Protein AF-A0AAW5SGD2-F1 (afdb_monomer)

Structure (mmCIF, N/CA/C/O backbone):
data_AF-A0AAW5SGD2-F1
#
_entry.id   AF-A0AAW5SGD2-F1
#
loop_
_atom_site.group_PDB
_atom_site.id
_atom_site.type_symbol
_atom_site.label_atom_id
_atom_site.label_alt_id
_atom_site.label_comp_id
_atom_site.label_asym_id
_atom_site.label_entity_id
_atom_site.label_seq_id
_atom_site.pdbx_PDB_ins_code
_atom_site.Cartn_x
_atom_site.Cartn_y
_atom_site.Cartn_z
_atom_site.occupancy
_atom_site.B_iso_or_equiv
_atom_site.auth_seq_id
_atom_site.auth_comp_id
_atom_site.auth_asym_id
_atom_site.auth_atom_id
_atom_site.pdbx_PDB_model_num
ATOM 1 N N . MET A 1 1 ? -20.629 23.679 33.597 1.00 45.81 1 MET A N 1
ATOM 2 C CA . MET A 1 1 ? -20.051 22.322 33.528 1.00 45.81 1 MET A CA 1
ATOM 3 C C . MET A 1 1 ? -19.962 21.951 32.061 1.00 45.81 1 MET A C 1
ATOM 5 O O . MET A 1 1 ? -21.004 22.013 31.419 1.00 45.81 1 MET A O 1
ATOM 9 N N . PRO A 1 2 ? -18.776 21.679 31.500 1.00 50.16 2 PRO A N 1
ATOM 10 C CA . PRO A 1 2 ? -18.687 21.200 30.129 1.00 50.16 2 PRO A CA 1
ATOM 11 C C . PRO A 1 2 ? -19.212 19.762 30.099 1.00 50.16 2 PRO A C 1
ATOM 13 O O . PRO A 1 2 ? -18.703 18.891 30.801 1.00 50.16 2 PRO A O 1
ATOM 16 N N . THR A 1 3 ? -20.282 19.533 29.348 1.00 53.62 3 THR A N 1
ATOM 17 C CA . THR A 1 3 ? -20.780 18.195 29.036 1.00 53.62 3 THR A CA 1
ATOM 18 C C . THR A 1 3 ? -19.696 17.508 28.216 1.00 53.62 3 THR A C 1
ATOM 20 O O . THR A 1 3 ? -19.379 17.968 27.121 1.00 53.62 3 THR A O 1
ATOM 23 N N . ALA A 1 4 ? -19.083 16.452 28.749 1.00 60.06 4 ALA A N 1
ATOM 24 C CA . ALA A 1 4 ? -18.225 15.595 27.946 1.00 60.06 4 ALA A CA 1
ATOM 25 C C . ALA A 1 4 ? -19.107 14.971 26.857 1.00 60.06 4 ALA A C 1
ATOM 27 O O . ALA A 1 4 ? -19.962 14.132 27.145 1.00 60.06 4 ALA A O 1
ATOM 28 N N . THR A 1 5 ? -18.980 15.460 25.626 1.00 72.88 5 THR A N 1
ATOM 29 C CA . THR A 1 5 ? -19.727 14.941 24.484 1.00 72.88 5 THR A CA 1
ATOM 30 C C . THR A 1 5 ? -19.234 13.524 24.213 1.00 72.88 5 THR A C 1
ATOM 32 O O . THR A 1 5 ? -18.065 13.333 23.882 1.00 72.88 5 THR A O 1
ATOM 35 N N . ALA A 1 6 ? -20.104 12.528 24.392 1.00 73.62 6 ALA A N 1
ATOM 36 C CA . ALA A 1 6 ? -19.801 11.158 23.993 1.00 73.62 6 ALA A CA 1
ATOM 37 C C . ALA A 1 6 ? -19.502 11.113 22.480 1.00 73.62 6 ALA A C 1
ATOM 39 O O . ALA A 1 6 ? -20.118 11.876 21.725 1.00 73.62 6 ALA A O 1
ATOM 40 N N . PRO A 1 7 ? -18.567 10.261 22.024 1.00 78.81 7 PRO A N 1
ATOM 41 C CA . PRO A 1 7 ? -18.231 10.179 20.609 1.00 78.81 7 PRO A CA 1
ATOM 42 C C . PRO A 1 7 ? -19.451 9.746 19.786 1.00 78.81 7 PRO A C 1
ATOM 44 O O . PRO A 1 7 ? -20.239 8.906 20.218 1.00 78.81 7 PRO A O 1
ATOM 47 N N . ALA A 1 8 ? -19.601 10.319 18.588 1.00 83.62 8 ALA A N 1
ATOM 48 C CA . ALA A 1 8 ? -20.693 9.975 17.674 1.00 83.62 8 ALA A CA 1
ATOM 49 C C . ALA A 1 8 ? -20.559 8.549 17.106 1.00 83.62 8 ALA A C 1
ATOM 51 O O . ALA A 1 8 ? -21.558 7.932 16.745 1.00 83.62 8 ALA A O 1
ATOM 52 N N . PHE A 1 9 ? -19.332 8.028 17.038 1.00 79.75 9 PHE A N 1
ATOM 53 C CA . PHE A 1 9 ? -19.022 6.655 16.655 1.00 79.75 9 PHE A CA 1
ATOM 54 C C . PHE A 1 9 ? -17.725 6.196 17.329 1.00 79.75 9 PHE A C 1
ATOM 56 O O . PHE A 1 9 ? -16.846 7.009 17.618 1.00 79.75 9 PHE A O 1
ATOM 63 N N . THR A 1 10 ? -17.605 4.886 17.539 1.00 79.75 10 THR A N 1
ATOM 64 C CA . THR A 1 10 ? -16.406 4.236 18.079 1.00 79.75 10 THR A CA 1
ATOM 65 C C . THR A 1 10 ? -16.033 3.075 17.172 1.00 79.75 10 THR A C 1
ATOM 67 O O . THR A 1 10 ? -16.900 2.311 16.750 1.00 79.75 10 THR A O 1
ATOM 70 N N . VAL A 1 11 ? -14.740 2.936 16.898 1.00 82.88 11 VAL A N 1
ATOM 71 C CA . VAL A 1 11 ? -14.166 1.774 16.217 1.00 82.88 11 VAL A CA 1
ATOM 72 C C . VAL A 1 11 ? -13.325 1.023 17.237 1.00 82.88 11 VAL A C 1
ATOM 74 O O . VAL A 1 11 ? -12.570 1.637 17.988 1.00 82.88 11 VAL A O 1
ATOM 77 N N . THR A 1 12 ? -13.475 -0.297 17.298 1.00 81.12 12 THR A N 1
ATOM 78 C CA . THR A 1 12 ? -12.749 -1.130 18.258 1.00 81.12 12 THR A CA 1
ATOM 79 C C . THR A 1 12 ? -12.194 -2.349 17.554 1.00 81.12 12 THR A C 1
ATOM 81 O O . THR A 1 12 ? -12.916 -3.059 16.856 1.00 81.12 12 THR A O 1
ATOM 84 N N . LEU A 1 13 ? -10.906 -2.589 17.764 1.00 82.00 13 LEU A N 1
ATOM 85 C CA . LEU A 1 13 ? -10.241 -3.812 17.361 1.00 82.00 13 LEU A CA 1
ATOM 86 C C . LEU A 1 13 ? -10.542 -4.889 18.409 1.00 82.00 13 LEU A C 1
ATOM 88 O O . LEU A 1 13 ? -10.163 -4.750 19.568 1.00 82.00 13 LEU A O 1
ATOM 92 N N . THR A 1 14 ? -11.258 -5.946 18.031 1.00 79.50 14 THR A N 1
ATOM 93 C CA . THR A 1 14 ? -11.611 -7.031 18.967 1.00 79.50 14 THR A CA 1
ATOM 94 C C . THR A 1 14 ? -10.588 -8.164 18.990 1.00 79.50 14 THR A C 1
ATOM 96 O O . THR A 1 14 ? -10.673 -9.044 19.844 1.00 79.50 14 THR A O 1
ATOM 99 N N . ALA A 1 15 ? -9.647 -8.175 18.045 1.00 76.06 15 ALA A N 1
ATOM 100 C CA . ALA A 1 15 ? -8.564 -9.145 18.008 1.00 76.06 15 ALA A CA 1
ATOM 101 C C . ALA A 1 15 ? -7.562 -8.866 19.137 1.00 76.06 15 ALA A C 1
ATOM 103 O O . ALA A 1 15 ? -7.133 -7.731 19.331 1.00 76.06 15 ALA A O 1
ATOM 104 N N . THR A 1 16 ? -7.175 -9.908 19.874 1.00 70.69 16 THR A N 1
ATOM 105 C CA . THR A 1 16 ? -6.184 -9.816 20.961 1.00 70.69 16 THR A CA 1
ATOM 106 C C . THR A 1 16 ? -4.759 -9.618 20.458 1.00 70.69 16 THR A C 1
ATOM 108 O O . THR A 1 16 ? -3.918 -9.107 21.188 1.00 70.69 16 THR A O 1
ATOM 111 N N . GLN A 1 17 ? -4.480 -10.038 19.227 1.00 75.88 17 GLN A N 1
ATOM 112 C CA . GLN A 1 17 ? -3.220 -9.814 18.538 1.00 75.88 17 GLN A CA 1
ATOM 113 C C . GLN A 1 17 ? -3.522 -9.721 17.046 1.00 75.88 17 GLN A C 1
ATOM 115 O O . GLN A 1 17 ? -4.314 -10.514 16.541 1.00 75.88 17 GLN A O 1
ATOM 120 N N . VAL A 1 18 ? -2.906 -8.753 16.373 1.00 84.75 18 VAL A N 1
ATOM 121 C CA . VAL A 1 18 ? -3.012 -8.571 14.925 1.00 84.75 18 VAL A CA 1
ATOM 122 C C . VAL A 1 18 ? -1.627 -8.696 14.324 1.00 84.75 18 VAL A C 1
ATOM 124 O O . VAL A 1 18 ? -0.675 -8.078 14.807 1.00 84.75 18 VAL A O 1
ATOM 127 N N . THR A 1 19 ? -1.519 -9.496 13.270 1.00 88.38 19 THR A N 1
ATOM 128 C CA . THR A 1 19 ? -0.308 -9.549 12.451 1.00 88.38 19 THR A CA 1
ATOM 129 C C . THR A 1 19 ? -0.278 -8.340 11.523 1.00 88.38 19 THR A C 1
ATOM 131 O O . THR A 1 19 ? -1.183 -8.135 10.716 1.00 88.38 19 THR A O 1
ATOM 134 N N . LEU A 1 20 ? 0.769 -7.529 11.653 1.00 91.38 20 LEU A N 1
ATOM 135 C CA . LEU A 1 20 ? 1.000 -6.377 10.788 1.00 91.38 20 LEU A CA 1
ATOM 136 C C . LEU A 1 20 ? 1.323 -6.814 9.355 1.00 91.38 20 LEU A C 1
ATOM 138 O O . LEU A 1 20 ? 1.875 -7.892 9.131 1.00 91.38 20 LEU A O 1
ATOM 142 N N . PHE A 1 21 ? 0.993 -5.951 8.399 1.00 94.62 21 PHE A N 1
ATOM 143 C CA . PHE A 1 21 ? 1.332 -6.145 6.999 1.00 94.62 21 PHE A CA 1
ATOM 144 C C . PHE A 1 21 ? 2.846 -6.077 6.798 1.00 94.62 21 PHE A C 1
ATOM 146 O O . PHE A 1 21 ? 3.513 -5.222 7.381 1.00 94.62 21 PHE A O 1
ATOM 153 N N . SER A 1 22 ? 3.384 -6.985 5.996 1.00 94.94 22 SER A N 1
ATOM 154 C CA . SER A 1 22 ? 4.799 -7.029 5.626 1.00 94.94 22 SER A CA 1
ATOM 155 C C . SER A 1 22 ? 4.980 -7.743 4.291 1.00 94.94 22 SER A C 1
ATOM 157 O O . SER A 1 22 ? 4.076 -8.442 3.821 1.00 94.94 22 SER A O 1
ATOM 159 N N . ILE A 1 23 ? 6.153 -7.576 3.688 1.00 96.25 23 ILE A N 1
ATOM 160 C CA . ILE A 1 23 ? 6.532 -8.282 2.467 1.00 96.25 23 ILE A CA 1
ATOM 161 C C . ILE A 1 23 ? 7.017 -9.691 2.827 1.00 96.25 23 ILE A C 1
ATOM 163 O O . ILE A 1 23 ? 7.872 -9.891 3.689 1.00 96.25 23 ILE A O 1
ATOM 167 N N . ASN A 1 24 ? 6.474 -10.689 2.144 1.00 97.06 24 ASN A N 1
ATOM 168 C CA . ASN A 1 24 ? 7.013 -12.036 2.100 1.00 97.06 24 ASN A CA 1
ATOM 169 C C . ASN A 1 24 ? 8.121 -12.087 1.047 1.00 97.06 24 ASN A C 1
ATOM 171 O O . ASN A 1 24 ? 7.840 -12.267 -0.137 1.00 97.06 24 ASN A O 1
ATOM 175 N N . GLU A 1 25 ? 9.370 -11.966 1.491 1.00 96.12 25 GLU A N 1
ATOM 176 C CA . GLU A 1 25 ? 10.550 -11.908 0.616 1.00 96.12 25 GLU A CA 1
ATOM 177 C C . GLU A 1 25 ? 10.651 -13.103 -0.346 1.00 96.12 25 GLU A C 1
ATOM 179 O O . GLU A 1 25 ? 10.973 -12.946 -1.518 1.00 96.12 25 GLU A O 1
ATOM 184 N N . GLU A 1 26 ? 10.287 -14.316 0.082 1.00 96.19 26 GLU A N 1
ATOM 185 C CA . GLU A 1 26 ? 10.324 -15.472 -0.822 1.00 96.19 26 GLU A CA 1
ATOM 186 C C . GLU A 1 26 ? 9.266 -15.388 -1.931 1.00 96.19 26 GLU A C 1
ATOM 188 O O . GLU A 1 26 ? 9.486 -15.859 -3.051 1.00 96.19 26 GLU A O 1
ATOM 193 N N . ALA A 1 27 ? 8.082 -14.854 -1.618 1.00 96.69 27 ALA A N 1
ATOM 194 C CA . ALA A 1 27 ? 7.033 -14.636 -2.609 1.00 96.69 27 ALA A CA 1
ATOM 195 C C . ALA A 1 27 ? 7.369 -13.451 -3.516 1.00 96.69 27 ALA A C 1
ATOM 197 O O . ALA A 1 27 ? 7.157 -13.554 -4.723 1.00 96.69 27 ALA A O 1
ATOM 198 N N . PHE A 1 28 ? 7.945 -12.389 -2.952 1.00 97.25 28 PHE A N 1
ATOM 199 C CA . PHE A 1 28 ? 8.456 -11.234 -3.677 1.00 97.25 28 PHE A CA 1
ATOM 200 C C . PHE A 1 28 ? 9.495 -11.652 -4.718 1.00 97.25 28 PHE A C 1
ATOM 202 O O . PHE A 1 28 ? 9.327 -11.369 -5.900 1.00 97.25 28 PHE A O 1
ATOM 209 N N . ASP A 1 29 ? 10.491 -12.443 -4.323 1.00 96.31 29 ASP A N 1
ATOM 210 C CA . ASP A 1 29 ? 11.541 -12.927 -5.218 1.00 96.31 29 ASP A CA 1
ATOM 211 C C . ASP A 1 29 ? 10.985 -13.737 -6.391 1.00 96.31 29 ASP A C 1
ATOM 213 O O . ASP A 1 29 ? 11.391 -13.546 -7.541 1.00 96.31 29 ASP A O 1
ATOM 217 N N . ARG A 1 30 ? 10.021 -14.626 -6.120 1.00 96.75 30 ARG A N 1
ATOM 218 C CA . ARG A 1 30 ? 9.342 -15.401 -7.169 1.00 96.75 30 ARG A CA 1
ATOM 219 C C . ARG A 1 30 ? 8.499 -14.516 -8.081 1.00 96.75 30 ARG A C 1
ATOM 221 O O . ARG A 1 30 ? 8.463 -14.762 -9.283 1.00 96.75 30 ARG A O 1
ATOM 228 N N . TRP A 1 31 ? 7.822 -13.521 -7.521 1.00 96.88 31 TRP A N 1
ATOM 229 C CA . TRP A 1 31 ? 6.975 -12.589 -8.258 1.00 96.88 31 TRP A CA 1
ATOM 230 C C . TRP A 1 31 ? 7.801 -11.677 -9.172 1.00 96.88 31 TRP A C 1
ATOM 232 O O . TRP A 1 31 ? 7.514 -11.606 -10.366 1.00 96.88 31 TRP A O 1
ATOM 242 N N . CYS A 1 32 ? 8.893 -11.093 -8.672 1.00 95.25 32 CYS A N 1
ATOM 243 C CA . CYS A 1 32 ? 9.834 -10.318 -9.481 1.00 95.25 32 CYS A CA 1
ATOM 244 C C . CYS A 1 32 ? 10.473 -11.172 -10.581 1.00 95.25 32 CYS A C 1
ATOM 246 O O . CYS A 1 32 ? 10.558 -10.735 -11.725 1.00 95.25 32 CYS A O 1
ATOM 248 N N . ALA A 1 33 ? 10.881 -12.408 -10.270 1.00 94.44 33 ALA A N 1
ATOM 249 C CA . ALA A 1 33 ? 11.434 -13.317 -11.272 1.00 94.44 33 ALA A CA 1
ATOM 250 C C . ALA A 1 33 ? 10.411 -13.705 -12.355 1.00 94.44 33 ALA A C 1
ATOM 252 O O . ALA A 1 33 ? 10.797 -13.931 -13.500 1.00 94.44 33 ALA A O 1
ATOM 253 N N . ALA A 1 34 ? 9.124 -13.788 -12.005 1.00 94.12 34 ALA A N 1
ATOM 254 C CA . ALA A 1 34 ? 8.051 -14.084 -12.950 1.00 94.12 34 ALA A CA 1
ATOM 255 C C . ALA A 1 34 ? 7.704 -12.887 -13.849 1.00 94.12 34 ALA A C 1
ATOM 257 O O . ALA A 1 34 ? 7.439 -13.103 -15.029 1.00 94.12 34 ALA A O 1
ATOM 258 N N . LYS A 1 35 ? 7.727 -11.656 -13.314 1.00 91.12 35 LYS A N 1
ATOM 259 C CA . LYS A 1 35 ? 7.511 -10.422 -14.092 1.00 91.12 35 LYS A CA 1
ATOM 260 C C . LYS A 1 35 ? 8.709 -10.070 -14.984 1.00 91.12 35 LYS A C 1
ATOM 262 O O . LYS A 1 35 ? 8.518 -9.566 -16.084 1.00 91.12 35 LYS A O 1
ATOM 267 N N . ALA A 1 36 ? 9.936 -10.367 -14.547 1.00 90.69 36 ALA A N 1
ATOM 268 C CA . ALA A 1 36 ? 11.162 -10.044 -15.281 1.00 90.69 36 ALA A CA 1
ATOM 269 C C . ALA A 1 36 ? 11.171 -8.568 -15.744 1.00 90.69 36 ALA A C 1
ATOM 271 O O . ALA A 1 36 ? 10.972 -7.677 -14.920 1.00 90.69 36 ALA A O 1
ATOM 272 N N . ASP A 1 37 ? 11.369 -8.310 -17.039 1.00 87.81 37 ASP A N 1
ATOM 273 C CA . ASP A 1 37 ? 11.441 -6.956 -17.604 1.00 87.81 37 ASP A CA 1
ATOM 274 C C . ASP A 1 37 ? 10.095 -6.200 -17.544 1.00 87.81 37 ASP A C 1
ATOM 276 O O . ASP A 1 37 ? 10.074 -4.973 -17.624 1.00 87.81 37 ASP A O 1
ATOM 280 N N . GLU A 1 38 ? 8.965 -6.897 -17.363 1.00 89.38 38 GLU A N 1
ATOM 281 C CA . GLU A 1 38 ? 7.647 -6.256 -17.215 1.00 89.38 38 GLU A CA 1
ATOM 282 C C . GLU A 1 38 ? 7.566 -5.438 -15.919 1.00 89.38 38 GLU A C 1
ATOM 284 O O . GLU A 1 38 ? 6.884 -4.415 -15.878 1.00 89.38 38 GLU A O 1
ATOM 289 N N . LEU A 1 39 ? 8.337 -5.818 -14.890 1.00 90.19 39 LEU A N 1
ATOM 290 C CA . LEU A 1 39 ? 8.353 -5.111 -13.611 1.00 90.19 39 LEU A CA 1
ATOM 291 C C . LEU A 1 39 ? 8.769 -3.641 -13.771 1.00 90.19 39 LEU A C 1
ATOM 293 O O . LEU A 1 39 ? 8.238 -2.783 -13.077 1.00 90.19 39 LEU A O 1
ATOM 297 N N . GLU A 1 40 ? 9.671 -3.325 -14.705 1.00 88.25 40 GLU A N 1
ATOM 298 C CA . GLU A 1 40 ? 10.105 -1.942 -14.955 1.00 88.25 40 GLU A CA 1
ATOM 299 C C . GLU A 1 40 ? 8.969 -1.048 -15.486 1.00 88.25 40 GLU A C 1
ATOM 301 O O . GLU A 1 40 ? 8.978 0.165 -15.269 1.00 88.25 40 GLU A O 1
ATOM 306 N N . CYS A 1 41 ? 7.983 -1.638 -16.166 1.00 88.12 41 CYS A N 1
ATOM 307 C CA . CYS A 1 41 ? 6.809 -0.921 -16.662 1.00 88.12 41 CYS A CA 1
ATOM 308 C C . CYS A 1 41 ? 5.721 -0.762 -15.592 1.00 88.12 41 CYS A C 1
ATOM 310 O O . CYS A 1 41 ? 4.932 0.177 -15.674 1.00 88.12 41 CYS A O 1
ATOM 312 N N . ASP A 1 42 ? 5.684 -1.668 -14.614 1.00 88.81 42 ASP A N 1
ATOM 313 C CA . ASP A 1 42 ? 4.648 -1.712 -13.579 1.00 88.81 42 ASP A CA 1
ATOM 314 C C . ASP A 1 42 ? 4.983 -0.835 -12.365 1.00 88.81 42 ASP A C 1
ATOM 316 O O . ASP A 1 42 ? 4.094 -0.419 -11.620 1.00 88.81 42 ASP A O 1
ATOM 320 N N . VAL A 1 43 ? 6.270 -0.569 -12.134 1.00 91.12 43 VAL A N 1
ATOM 321 C CA . VAL A 1 43 ? 6.733 0.218 -10.990 1.00 91.12 43 VAL A CA 1
ATOM 322 C C . VAL A 1 43 ? 6.358 1.698 -11.156 1.00 91.12 43 VAL A C 1
ATOM 324 O O . VAL A 1 43 ? 6.721 2.317 -12.162 1.00 91.12 43 VAL A O 1
ATOM 327 N N . PRO A 1 44 ? 5.676 2.302 -10.164 1.00 89.56 44 PRO A N 1
ATOM 328 C CA . PRO A 1 44 ? 5.307 3.710 -10.196 1.00 89.56 44 PRO A CA 1
ATOM 329 C C . PRO A 1 44 ? 6.525 4.620 -10.278 1.00 89.56 44 PRO A C 1
ATOM 331 O O . PRO A 1 44 ? 7.485 4.473 -9.529 1.00 89.56 44 PRO A O 1
ATOM 334 N N . LYS A 1 45 ? 6.445 5.637 -11.133 1.00 86.81 45 LYS A N 1
ATOM 335 C CA . LYS A 1 45 ? 7.421 6.726 -11.160 1.00 86.81 45 LYS A CA 1
ATOM 336 C C . LYS A 1 45 ? 6.747 7.976 -10.646 1.00 86.81 45 LYS A C 1
ATOM 338 O O . LYS A 1 45 ? 5.718 8.387 -11.168 1.00 86.81 45 LYS A O 1
ATOM 343 N N . TRP A 1 46 ? 7.333 8.614 -9.641 1.00 80.62 46 TRP A N 1
ATOM 344 C CA . TRP A 1 46 ? 6.746 9.794 -8.996 1.00 80.62 46 TRP A CA 1
ATOM 345 C C . TRP A 1 46 ? 6.564 10.994 -9.948 1.00 80.62 46 TRP A C 1
ATOM 347 O O . TRP A 1 46 ? 5.798 11.908 -9.651 1.00 80.62 46 TRP A O 1
ATOM 357 N N . THR A 1 47 ? 7.275 11.009 -11.080 1.00 82.69 47 THR A N 1
ATOM 358 C CA . THR A 1 47 ? 7.146 12.025 -12.136 1.00 82.69 47 THR A CA 1
ATOM 359 C C . THR A 1 47 ? 5.972 11.772 -13.083 1.00 82.69 47 THR A C 1
ATOM 361 O O . THR A 1 47 ? 5.571 12.685 -13.813 1.00 82.69 47 THR A O 1
ATOM 364 N N . ASP A 1 48 ? 5.403 10.566 -13.072 1.00 85.44 48 ASP A N 1
ATOM 365 C CA . ASP A 1 48 ? 4.286 10.203 -13.927 1.00 85.44 48 ASP A CA 1
ATOM 366 C C . ASP A 1 48 ? 2.967 10.683 -13.325 1.00 85.44 48 ASP A C 1
ATOM 368 O O . ASP A 1 48 ? 2.664 10.475 -12.153 1.00 85.44 48 ASP A O 1
ATOM 372 N N . ARG A 1 49 ? 2.110 11.260 -14.173 1.00 84.38 49 ARG A N 1
ATOM 373 C CA . ARG A 1 49 ? 0.762 11.716 -13.780 1.00 84.38 49 ARG A CA 1
ATOM 374 C C . ARG A 1 49 ? -0.178 10.594 -13.330 1.00 84.38 49 ARG A C 1
ATOM 376 O O . ARG A 1 49 ? -1.293 10.890 -12.930 1.00 84.38 49 ARG A O 1
ATOM 383 N N . GLY A 1 50 ? 0.219 9.337 -13.507 1.00 88.56 50 GLY A N 1
ATOM 384 C CA . GLY A 1 50 ? -0.555 8.155 -13.134 1.00 88.56 50 GLY A CA 1
ATOM 385 C C . GLY A 1 50 ? 0.112 7.330 -12.037 1.00 88.56 50 GLY A C 1
ATOM 386 O O . GLY A 1 50 ? -0.163 6.137 -11.947 1.00 88.56 50 GLY A O 1
ATOM 387 N N . ALA A 1 51 ? 1.040 7.910 -11.264 1.00 90.75 51 ALA A N 1
ATOM 388 C CA . ALA A 1 51 ? 1.809 7.159 -10.275 1.00 90.75 51 ALA A CA 1
ATOM 389 C C . ALA A 1 51 ? 0.919 6.529 -9.191 1.00 90.75 51 ALA A C 1
ATOM 391 O O . ALA A 1 51 ? 1.218 5.438 -8.712 1.00 90.75 51 ALA A O 1
ATOM 392 N N . GLY A 1 52 ? -0.189 7.178 -8.824 1.00 92.38 52 GLY A N 1
ATOM 393 C CA . GLY A 1 52 ? -1.168 6.653 -7.878 1.00 92.38 52 GLY A CA 1
ATOM 394 C C . GLY A 1 52 ? -1.896 5.435 -8.440 1.00 92.38 52 GLY A C 1
ATOM 395 O O . GLY A 1 52 ? -1.987 4.409 -7.763 1.00 92.38 52 GLY A O 1
ATOM 396 N N . SER A 1 53 ? -2.377 5.509 -9.685 1.00 93.62 53 SER A N 1
ATOM 397 C CA . SER A 1 53 ? -2.977 4.361 -10.376 1.00 93.62 53 SER A CA 1
ATOM 398 C C . SER A 1 53 ? -1.982 3.213 -10.551 1.00 93.62 53 SER A C 1
ATOM 400 O O . SER A 1 53 ? -2.315 2.078 -10.222 1.00 93.62 53 SER A O 1
ATOM 402 N N . ALA A 1 54 ? -0.753 3.494 -10.993 1.00 94.25 54 ALA A N 1
ATOM 403 C CA . ALA A 1 54 ? 0.288 2.475 -11.133 1.00 94.25 54 ALA A CA 1
ATOM 404 C C . ALA A 1 54 ? 0.588 1.798 -9.787 1.00 94.25 54 ALA A C 1
ATOM 406 O O . ALA A 1 54 ? 0.720 0.579 -9.713 1.00 94.25 54 ALA A O 1
ATOM 407 N N . LEU A 1 55 ? 0.622 2.573 -8.696 1.00 94.94 55 LEU A N 1
ATOM 408 C CA . LEU A 1 55 ? 0.840 2.038 -7.353 1.00 94.94 55 LEU A CA 1
ATOM 409 C C . LEU A 1 55 ? -0.312 1.125 -6.923 1.00 94.94 55 LEU A C 1
ATOM 411 O O . LEU A 1 55 ? -0.072 0.077 -6.328 1.00 94.94 55 LEU A O 1
ATOM 415 N N . SER A 1 56 ? -1.548 1.515 -7.244 1.00 95.62 56 SER A N 1
ATOM 416 C CA . SER A 1 56 ? -2.759 0.726 -7.004 1.00 95.62 56 SER A CA 1
ATOM 417 C C . SER A 1 56 ? -2.755 -0.604 -7.766 1.00 95.62 56 SER A C 1
ATOM 419 O O . SER A 1 56 ? -3.192 -1.618 -7.220 1.00 95.62 56 SER A O 1
ATOM 421 N N . ASP A 1 57 ? -2.254 -0.620 -8.999 1.00 95.94 57 ASP A N 1
ATOM 422 C CA . ASP A 1 57 ? -2.147 -1.843 -9.798 1.00 95.94 57 ASP A CA 1
ATOM 423 C C . ASP A 1 57 ? -1.011 -2.743 -9.276 1.00 95.94 57 ASP A C 1
ATOM 425 O O . ASP A 1 57 ? -1.220 -3.937 -9.047 1.00 95.94 57 ASP A O 1
ATOM 429 N N . LEU A 1 58 ? 0.157 -2.163 -8.964 1.00 95.75 58 LEU A N 1
ATOM 430 C CA . LEU A 1 58 ? 1.311 -2.882 -8.413 1.00 95.75 58 LEU A CA 1
ATOM 431 C C . LEU A 1 58 ? 0.958 -3.637 -7.122 1.00 95.75 58 LEU A C 1
ATOM 433 O O . LEU A 1 58 ? 1.277 -4.818 -6.969 1.00 95.75 58 LEU A O 1
ATOM 437 N N . ILE A 1 59 ? 0.291 -2.965 -6.180 1.00 96.00 59 ILE A N 1
ATOM 438 C CA . ILE A 1 59 ? -0.108 -3.574 -4.905 1.00 96.00 59 ILE A CA 1
ATOM 439 C C . ILE A 1 59 ? -1.226 -4.600 -5.075 1.00 96.00 59 ILE A C 1
ATOM 441 O O . ILE A 1 59 ? -1.218 -5.611 -4.372 1.00 96.00 59 ILE A O 1
ATOM 445 N N . HIS A 1 60 ? -2.162 -4.385 -6.004 1.00 95.94 60 HIS A N 1
ATOM 446 C CA . HIS A 1 60 ? -3.185 -5.378 -6.321 1.00 95.94 60 HIS A CA 1
ATOM 447 C C . HIS A 1 60 ? -2.546 -6.689 -6.795 1.00 95.94 60 HIS A C 1
ATOM 449 O O . HIS A 1 60 ? -2.851 -7.762 -6.264 1.00 95.94 60 HIS A O 1
ATOM 455 N N . ASP A 1 61 ? -1.597 -6.590 -7.725 1.00 96.19 61 ASP A N 1
ATOM 456 C CA . ASP A 1 61 ? -0.828 -7.724 -8.228 1.00 96.19 61 ASP A CA 1
ATOM 457 C C . ASP A 1 61 ? -0.015 -8.403 -7.118 1.00 96.19 61 ASP A C 1
ATOM 459 O O . ASP A 1 61 ? -0.025 -9.632 -6.997 1.00 96.19 61 ASP A O 1
ATOM 463 N N . ALA A 1 62 ? 0.666 -7.618 -6.278 1.00 96.12 62 ALA A N 1
ATOM 464 C CA . ALA A 1 62 ? 1.461 -8.124 -5.162 1.00 96.12 62 ALA A CA 1
ATOM 465 C C . ALA A 1 62 ? 0.594 -8.870 -4.128 1.00 96.12 62 ALA A C 1
ATOM 467 O O . ALA A 1 62 ? 0.956 -9.962 -3.677 1.00 96.12 62 ALA A O 1
ATOM 468 N N . LEU A 1 63 ? -0.580 -8.332 -3.782 1.00 95.56 63 LEU A N 1
ATOM 469 C CA . LEU A 1 63 ? -1.551 -8.987 -2.899 1.00 95.56 63 LEU A CA 1
ATOM 470 C C . LEU A 1 63 ? -2.036 -10.312 -3.497 1.00 95.56 63 LEU A C 1
ATOM 472 O O . LEU A 1 63 ? -2.030 -11.335 -2.811 1.00 95.56 63 LEU A O 1
ATOM 476 N N . HIS A 1 64 ? -2.396 -10.326 -4.784 1.00 94.88 64 HIS A N 1
ATOM 477 C CA . HIS A 1 64 ? -2.854 -11.538 -5.467 1.00 94.88 64 HIS A CA 1
ATOM 478 C C . HIS A 1 64 ? -1.752 -12.610 -5.570 1.00 94.88 64 HIS A C 1
ATOM 480 O O . HIS A 1 64 ? -2.031 -13.808 -5.496 1.00 94.88 64 HIS A O 1
ATOM 486 N N . ALA A 1 65 ? -0.489 -12.195 -5.692 1.00 95.81 65 ALA A N 1
ATOM 487 C CA . ALA A 1 65 ? 0.672 -13.083 -5.697 1.00 95.81 65 ALA A CA 1
ATOM 488 C C . ALA A 1 65 ? 1.111 -13.554 -4.293 1.00 95.81 65 ALA A C 1
ATOM 490 O O . ALA A 1 65 ? 2.027 -14.373 -4.182 1.00 95.81 65 ALA A O 1
ATOM 491 N N . GLY A 1 66 ? 0.478 -13.066 -3.218 1.00 95.75 66 GLY A N 1
ATOM 492 C CA . GLY A 1 66 ? 0.855 -13.387 -1.837 1.00 95.75 66 GLY A CA 1
ATOM 493 C C . GLY A 1 66 ? 2.194 -12.778 -1.406 1.00 95.75 66 GLY A C 1
ATOM 494 O O . GLY A 1 66 ? 2.826 -13.276 -0.472 1.00 95.75 66 GLY A O 1
ATOM 495 N N . VAL A 1 67 ? 2.635 -11.726 -2.102 1.00 97.62 67 VAL A N 1
ATOM 496 C CA . VAL A 1 67 ? 3.828 -10.938 -1.766 1.00 97.62 67 VAL A CA 1
ATOM 497 C C . VAL A 1 67 ? 3.593 -10.159 -0.483 1.00 97.62 67 VAL A C 1
ATOM 499 O O . VAL A 1 67 ? 4.493 -10.065 0.339 1.00 97.62 67 VAL A O 1
ATOM 502 N N . ILE A 1 68 ? 2.383 -9.642 -0.279 1.00 97.06 68 ILE A N 1
ATOM 503 C CA . ILE A 1 68 ? 2.010 -8.978 0.968 1.00 97.06 68 ILE A CA 1
ATOM 504 C C . ILE A 1 68 ? 1.304 -9.977 1.873 1.00 97.06 68 ILE A C 1
ATOM 506 O O . ILE A 1 68 ? 0.305 -10.589 1.493 1.00 97.06 68 ILE A O 1
ATOM 510 N N . ILE A 1 69 ? 1.824 -10.124 3.086 1.00 94.31 69 ILE A N 1
ATOM 511 C CA . ILE A 1 69 ? 1.237 -10.941 4.145 1.00 94.31 69 ILE A CA 1
ATOM 512 C C . ILE A 1 69 ? 0.779 -10.042 5.286 1.00 94.31 69 ILE A C 1
ATOM 514 O O . ILE A 1 69 ? 1.387 -9.014 5.559 1.00 94.31 69 ILE A O 1
ATOM 518 N N . GLY A 1 70 ? -0.287 -10.438 5.969 1.00 92.06 70 GLY A N 1
ATOM 519 C CA . GLY A 1 70 ? -0.856 -9.717 7.102 1.00 92.06 70 GLY A CA 1
ATOM 520 C C . GLY A 1 70 ? -1.906 -10.570 7.803 1.00 92.06 70 GLY A C 1
ATOM 521 O O . GLY A 1 70 ? -2.062 -11.757 7.503 1.00 92.06 70 GLY A O 1
ATOM 522 N N . ASP A 1 71 ? -2.624 -9.983 8.752 1.00 90.38 71 ASP A N 1
ATOM 523 C CA . ASP A 1 71 ? -3.726 -10.671 9.420 1.00 90.38 71 ASP A CA 1
ATOM 524 C C . ASP A 1 71 ? -4.898 -10.924 8.444 1.00 90.38 71 ASP A C 1
ATOM 526 O O . ASP A 1 71 ? -5.410 -9.975 7.844 1.00 90.38 71 ASP A O 1
ATOM 530 N N . PRO A 1 72 ? -5.367 -12.181 8.296 1.00 88.56 72 PRO A N 1
ATOM 531 C CA . PRO A 1 72 ? -6.407 -12.551 7.329 1.00 88.56 72 PRO A CA 1
ATOM 532 C C . PRO A 1 72 ? -7.788 -11.965 7.653 1.00 88.56 72 PRO A C 1
ATOM 534 O O . PRO A 1 72 ? -8.719 -12.091 6.858 1.00 88.56 72 PRO A O 1
ATOM 537 N N . SER A 1 73 ? -7.948 -11.351 8.826 1.00 88.88 73 SER A N 1
ATOM 538 C CA . SER A 1 73 ? -9.169 -10.646 9.216 1.00 88.88 73 SER A CA 1
ATOM 539 C C . SER A 1 73 ? -9.312 -9.294 8.510 1.00 88.88 73 SER A C 1
ATOM 541 O O . SER A 1 73 ? -10.393 -8.704 8.564 1.00 88.88 73 SER A O 1
ATOM 543 N N . PHE A 1 74 ? -8.256 -8.803 7.853 1.00 90.88 74 PHE A N 1
ATOM 544 C CA . PHE A 1 74 ? -8.262 -7.545 7.116 1.00 90.88 74 PHE A CA 1
ATOM 545 C C . PHE A 1 74 ? -8.110 -7.755 5.615 1.00 90.88 74 PHE A C 1
ATOM 547 O O . PHE A 1 74 ? -7.276 -8.527 5.153 1.00 90.88 74 PHE A O 1
ATOM 554 N N . ASP A 1 75 ? -8.898 -6.998 4.864 1.00 92.88 75 ASP A N 1
ATOM 555 C CA . ASP A 1 75 ? -8.710 -6.778 3.437 1.00 92.88 75 ASP A CA 1
ATOM 556 C C . ASP A 1 75 ? -8.035 -5.413 3.249 1.00 92.88 75 ASP A C 1
ATOM 558 O O . ASP A 1 75 ? -8.588 -4.382 3.655 1.00 92.88 75 ASP A O 1
ATOM 562 N N . LEU A 1 76 ? -6.819 -5.416 2.698 1.00 94.88 76 LEU A N 1
ATOM 563 C CA . LEU A 1 76 ? -6.057 -4.209 2.386 1.00 94.88 76 LEU A CA 1
ATOM 564 C C . LEU A 1 76 ? -6.341 -3.798 0.945 1.00 94.88 76 LEU A C 1
ATOM 566 O O . LEU A 1 76 ? -6.078 -4.546 0.009 1.00 94.88 76 LEU A O 1
ATOM 570 N N . GLN A 1 77 ? -6.828 -2.576 0.777 1.00 94.44 77 GLN A N 1
ATOM 571 C CA . GLN A 1 77 ? -7.014 -1.950 -0.524 1.00 94.44 77 GLN A CA 1
ATOM 572 C C . GLN A 1 77 ? -6.205 -0.663 -0.582 1.00 94.44 77 GLN A C 1
ATOM 574 O O . GLN A 1 77 ? -6.154 0.091 0.389 1.00 94.44 77 GLN A O 1
ATOM 579 N N . VAL A 1 78 ? -5.610 -0.390 -1.732 1.00 95.19 78 VAL A N 1
ATOM 580 C CA . VAL A 1 78 ? -4.962 0.885 -2.026 1.00 95.19 78 VAL A CA 1
ATOM 581 C C . VAL A 1 78 ? -5.716 1.491 -3.188 1.00 95.19 78 VAL A C 1
ATOM 583 O O . VAL A 1 78 ? -5.935 0.818 -4.186 1.00 95.19 78 VAL A O 1
ATOM 586 N N . ASN A 1 79 ? -6.152 2.734 -3.029 1.00 93.62 79 ASN A N 1
ATOM 587 C CA . ASN A 1 79 ? -6.817 3.471 -4.094 1.00 93.62 79 ASN A CA 1
ATOM 588 C C . ASN A 1 79 ? -5.907 4.620 -4.506 1.00 93.62 79 ASN A C 1
ATOM 590 O O . ASN A 1 79 ? -5.662 5.512 -3.689 1.00 93.62 79 ASN A O 1
ATOM 594 N N . GLY A 1 80 ? -5.410 4.575 -5.740 1.00 92.50 80 GLY A N 1
ATOM 595 C CA . GLY A 1 80 ? -4.666 5.676 -6.340 1.00 92.50 80 GLY A CA 1
ATOM 596 C C . GLY A 1 80 ? -5.529 6.929 -6.472 1.00 92.50 80 GLY A C 1
ATOM 597 O O . GLY A 1 80 ? -6.719 6.841 -6.780 1.00 92.50 80 GLY A O 1
ATOM 598 N N . ASP A 1 81 ? -4.924 8.084 -6.227 1.00 91.75 81 ASP A N 1
ATOM 599 C CA . ASP A 1 81 ? -5.531 9.398 -6.410 1.00 91.75 81 ASP A CA 1
ATOM 600 C C . ASP A 1 81 ? -4.530 10.307 -7.128 1.00 91.75 81 ASP A C 1
ATOM 602 O O . ASP A 1 81 ? -3.562 10.792 -6.538 1.00 91.75 81 ASP A O 1
ATOM 606 N N . ASP A 1 82 ? -4.731 10.459 -8.434 1.00 90.38 82 ASP A N 1
ATOM 607 C CA . ASP A 1 82 ? -3.821 11.150 -9.339 1.00 90.38 82 ASP A CA 1
ATOM 608 C C . ASP A 1 82 ? -4.294 12.588 -9.602 1.00 90.38 82 ASP A C 1
ATOM 610 O O . ASP A 1 82 ? -5.343 12.805 -10.216 1.00 90.38 82 ASP A O 1
ATOM 614 N N . ASP A 1 83 ? -3.496 13.576 -9.183 1.00 80.69 83 ASP A N 1
ATOM 615 C CA . ASP A 1 83 ? -3.673 14.989 -9.540 1.00 80.69 83 ASP A CA 1
ATOM 616 C C . ASP A 1 83 ? -2.576 15.438 -10.528 1.00 80.69 83 ASP A C 1
ATOM 618 O O . ASP A 1 83 ? -1.512 14.835 -10.662 1.00 80.69 83 ASP A O 1
ATOM 622 N N . ALA A 1 84 ? -2.818 16.537 -11.242 1.00 71.00 84 ALA A N 1
ATOM 623 C CA . ALA A 1 84 ? -1.898 17.125 -12.206 1.00 71.00 84 ALA A CA 1
ATOM 624 C C . ALA A 1 84 ? -0.581 17.625 -11.585 1.00 71.00 84 ALA A C 1
ATOM 626 O O . ALA A 1 84 ? 0.392 17.792 -12.325 1.00 71.00 84 ALA A O 1
ATOM 627 N N . GLU A 1 85 ? -0.564 17.900 -10.276 1.00 76.69 85 GLU A N 1
ATOM 628 C CA . GLU A 1 85 ? 0.608 18.401 -9.546 1.00 76.69 85 GLU A CA 1
ATOM 629 C C . GLU A 1 85 ? 1.280 17.329 -8.681 1.00 76.69 85 GLU A C 1
ATOM 631 O O . GLU A 1 85 ? 2.507 17.325 -8.579 1.00 76.69 85 GLU A O 1
ATOM 636 N N . VAL A 1 86 ? 0.497 16.439 -8.058 1.00 82.88 86 VAL A N 1
ATOM 637 C CA . VAL A 1 86 ? 0.989 15.401 -7.144 1.00 82.88 86 VAL A CA 1
ATOM 638 C C . VAL A 1 86 ? 0.082 14.172 -7.216 1.00 82.88 86 VAL A C 1
ATOM 640 O O . VAL A 1 86 ? -1.132 14.292 -7.075 1.00 82.88 86 VAL A O 1
ATOM 643 N N . SER A 1 87 ? 0.675 12.990 -7.362 1.00 89.44 87 SER A N 1
ATOM 644 C CA . SER A 1 87 ? -0.033 11.718 -7.215 1.00 89.44 87 SER A CA 1
ATOM 645 C C . SER A 1 87 ? 0.078 11.190 -5.788 1.00 89.44 87 SER A C 1
ATOM 647 O O . SER A 1 87 ? 1.131 11.257 -5.147 1.00 89.44 87 SER A O 1
ATOM 649 N N . GLY A 1 88 ? -1.016 10.623 -5.299 1.00 91.38 88 GLY A N 1
ATOM 650 C CA . GLY A 1 88 ? -1.105 10.002 -3.990 1.00 91.38 88 GLY A CA 1
ATOM 651 C C . GLY A 1 88 ? -1.966 8.751 -4.001 1.00 91.38 88 GLY A C 1
ATOM 652 O O . GLY A 1 88 ? -2.345 8.217 -5.044 1.00 91.38 88 GLY A O 1
ATOM 653 N N . PHE A 1 89 ? -2.259 8.263 -2.806 1.00 93.81 89 PHE A N 1
ATOM 654 C CA . PHE A 1 89 ? -3.112 7.114 -2.590 1.00 93.81 89 PHE A CA 1
ATOM 655 C C . PHE A 1 89 ? -3.774 7.154 -1.213 1.00 93.81 89 PHE A C 1
ATOM 657 O O . PHE A 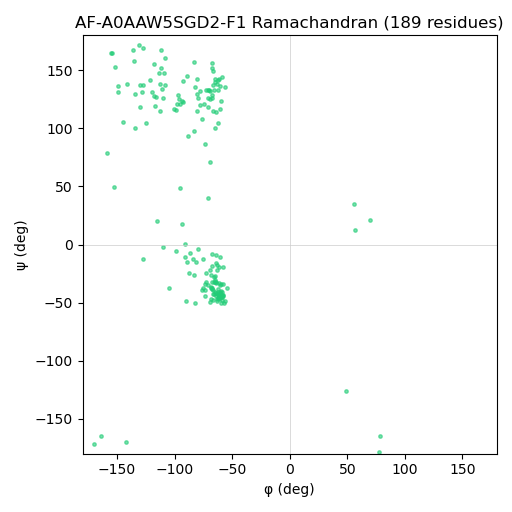1 89 ? -3.355 7.863 -0.294 1.00 93.81 89 PHE A O 1
ATOM 664 N N . TYR A 1 90 ? -4.800 6.325 -1.064 1.00 93.19 90 TYR A N 1
ATOM 665 C CA . TYR A 1 90 ? -5.427 6.005 0.209 1.00 93.19 90 TYR A CA 1
ATOM 666 C C . TYR A 1 90 ? -5.247 4.518 0.493 1.00 93.19 90 TYR A C 1
ATOM 668 O O . TYR A 1 90 ? -5.773 3.688 -0.252 1.00 93.19 90 TYR A O 1
ATOM 676 N N . ALA A 1 91 ? -4.581 4.167 1.595 1.00 94.81 91 ALA A N 1
ATOM 677 C CA . ALA A 1 91 ? -4.670 2.815 2.133 1.00 94.81 91 ALA A CA 1
ATOM 678 C C . ALA A 1 91 ? -5.995 2.679 2.890 1.00 94.81 91 ALA A C 1
ATOM 680 O O . ALA A 1 91 ? -6.362 3.545 3.692 1.00 94.81 91 ALA A O 1
ATOM 681 N N . VAL A 1 92 ? -6.730 1.606 2.621 1.00 94.44 92 VAL A N 1
ATOM 682 C CA . VAL A 1 92 ? -8.040 1.319 3.200 1.00 94.44 92 VAL A CA 1
ATOM 683 C C . VAL A 1 92 ? -8.039 -0.102 3.740 1.00 94.44 92 VAL A C 1
ATOM 685 O O . VAL A 1 92 ? -7.897 -1.065 2.993 1.00 94.44 92 VAL A O 1
ATOM 688 N N . LEU A 1 93 ? -8.244 -0.225 5.047 1.00 93.38 93 LEU A N 1
ATOM 689 C CA . LEU A 1 93 ? -8.404 -1.494 5.740 1.00 93.38 93 LEU A CA 1
ATOM 690 C C . LEU A 1 93 ? -9.879 -1.786 5.946 1.00 93.38 93 LEU A C 1
ATOM 692 O O . LEU A 1 93 ? -10.592 -1.020 6.600 1.00 93.38 93 LEU A O 1
ATOM 696 N N . LYS A 1 94 ? -10.338 -2.909 5.412 1.00 92.31 94 LYS A N 1
ATOM 697 C CA . LYS A 1 94 ? -11.703 -3.400 5.596 1.00 92.31 94 LYS A CA 1
ATOM 698 C C . LYS A 1 94 ? -11.682 -4.666 6.429 1.00 92.31 94 LYS A C 1
ATOM 700 O O . LYS A 1 94 ? -10.716 -5.419 6.413 1.00 92.31 94 LYS A O 1
ATOM 705 N N . ASN A 1 95 ? -12.771 -4.914 7.147 1.00 90.00 95 ASN A N 1
ATOM 706 C CA . ASN A 1 95 ? -12.971 -6.221 7.755 1.00 90.00 95 ASN A CA 1
ATOM 707 C C . ASN A 1 95 ? -13.224 -7.244 6.637 1.00 90.00 95 ASN A C 1
ATOM 709 O O . ASN A 1 95 ? -14.132 -7.046 5.828 1.00 90.00 95 ASN A O 1
ATOM 713 N N . ALA A 1 96 ? -12.445 -8.323 6.598 1.00 87.62 96 ALA A N 1
ATOM 714 C CA . ALA A 1 96 ? -12.611 -9.397 5.622 1.00 87.62 96 ALA A CA 1
ATOM 715 C C . ALA A 1 96 ? -13.898 -10.210 5.872 1.00 87.62 96 ALA A C 1
ATOM 717 O O . ALA A 1 96 ? -14.438 -10.842 4.960 1.00 87.62 96 ALA A O 1
ATOM 718 N N . ALA A 1 97 ? -14.430 -10.173 7.099 1.00 79.62 97 ALA A N 1
ATOM 719 C CA . ALA A 1 97 ? -15.592 -10.947 7.522 1.00 79.62 97 ALA A CA 1
ATOM 720 C C . ALA A 1 97 ? -16.657 -10.097 8.246 1.00 79.62 97 ALA A C 1
ATOM 722 O O . ALA A 1 97 ? -16.468 -8.926 8.565 1.00 79.62 97 ALA A O 1
ATOM 723 N N . GLY A 1 98 ? -17.822 -10.697 8.505 1.00 78.12 98 GLY A N 1
ATOM 724 C CA . GLY A 1 98 ? -18.909 -10.070 9.267 1.00 78.12 98 GLY A CA 1
ATOM 725 C C . GLY A 1 98 ? -19.752 -9.054 8.486 1.00 78.12 98 GLY A C 1
ATOM 726 O O . GLY A 1 98 ? -19.740 -9.002 7.255 1.00 78.12 98 GLY A O 1
ATOM 727 N N . ASP A 1 99 ? -20.531 -8.252 9.212 1.00 77.81 99 ASP A N 1
ATOM 728 C CA . ASP A 1 99 ? -21.542 -7.363 8.616 1.00 77.81 99 ASP A CA 1
ATOM 729 C C . ASP A 1 99 ? -20.998 -5.974 8.245 1.00 77.81 99 ASP A C 1
ATOM 731 O O . ASP A 1 99 ? -21.609 -5.248 7.465 1.00 77.81 99 ASP A O 1
ATOM 735 N N . GLN A 1 100 ? -19.818 -5.603 8.751 1.00 79.44 100 GLN A N 1
ATOM 736 C CA . GLN A 1 100 ? -19.222 -4.270 8.572 1.00 79.44 100 GLN A CA 1
ATOM 737 C C . GLN A 1 100 ? -18.267 -4.178 7.369 1.00 79.44 100 GLN A C 1
ATOM 739 O O . GLN A 1 100 ? -17.496 -3.230 7.268 1.00 79.44 100 GLN A O 1
ATOM 744 N N . ARG A 1 101 ? -18.334 -5.127 6.428 1.00 78.94 101 ARG A N 1
ATOM 745 C CA . ARG A 1 101 ? -17.447 -5.220 5.245 1.00 78.94 101 ARG A CA 1
ATOM 746 C C . ARG A 1 101 ? -17.464 -3.986 4.331 1.00 78.94 101 ARG A C 1
ATOM 748 O O . ARG A 1 101 ? -16.550 -3.791 3.538 1.00 78.94 101 ARG A O 1
ATOM 755 N N . LEU A 1 102 ? -18.507 -3.159 4.423 1.00 81.88 102 LEU A N 1
ATOM 756 C CA . LEU A 1 102 ? -18.638 -1.920 3.647 1.00 81.88 102 LEU A CA 1
ATOM 757 C C . LEU A 1 102 ? -17.913 -0.724 4.283 1.00 81.88 102 LEU A C 1
ATOM 759 O O . LEU A 1 102 ? -17.758 0.302 3.627 1.00 81.88 102 LEU A O 1
ATOM 763 N N . ILE A 1 103 ? -17.484 -0.836 5.543 1.00 84.44 103 ILE A N 1
ATOM 764 C CA . ILE A 1 103 ? -16.777 0.229 6.255 1.00 84.44 103 ILE A CA 1
ATOM 765 C C . ILE A 1 103 ? -15.275 -0.025 6.131 1.00 84.44 103 ILE A C 1
ATOM 767 O O . ILE A 1 103 ? -14.778 -1.069 6.551 1.00 84.44 103 ILE A O 1
ATOM 771 N N . GLY A 1 104 ? -14.565 0.943 5.553 1.00 88.00 104 GLY A N 1
ATOM 772 C CA . GLY A 1 104 ? -13.109 0.949 5.464 1.00 88.00 104 GLY A CA 1
ATOM 773 C C . GLY A 1 104 ? -12.499 2.000 6.383 1.00 88.00 104 GLY A C 1
ATOM 774 O O . GLY A 1 104 ? -12.988 3.127 6.458 1.00 88.00 104 GLY A O 1
ATOM 775 N N . LEU A 1 105 ? -11.423 1.632 7.068 1.00 90.50 105 LEU A N 1
ATOM 776 C CA . LEU A 1 105 ? -10.591 2.538 7.851 1.00 90.50 105 LEU A CA 1
ATOM 777 C C . LEU A 1 105 ? -9.450 3.000 6.962 1.00 90.50 105 LEU A C 1
ATOM 779 O O . LEU A 1 105 ? -8.736 2.173 6.404 1.00 90.50 105 LEU A O 1
ATOM 783 N N . THR A 1 106 ? -9.303 4.309 6.799 1.00 91.62 106 THR A N 1
ATOM 784 C CA . THR A 1 106 ? -8.328 4.876 5.869 1.00 91.62 106 THR A CA 1
ATOM 785 C C . THR A 1 106 ? -7.172 5.549 6.596 1.00 91.62 106 THR A C 1
ATOM 787 O O . THR A 1 106 ? -7.368 6.144 7.655 1.00 91.62 106 THR A O 1
ATOM 790 N N . SER A 1 107 ? -5.983 5.493 5.994 1.00 86.00 107 SER A N 1
ATOM 791 C CA . SER A 1 107 ? -4.820 6.308 6.370 1.00 86.00 107 SER A CA 1
ATOM 792 C C . SER A 1 107 ? -5.033 7.809 6.160 1.00 86.00 107 SER A C 1
ATOM 794 O O . SER A 1 107 ? -4.269 8.615 6.682 1.00 86.00 107 SER A O 1
ATOM 796 N N . GLY A 1 108 ? -6.054 8.192 5.387 1.00 90.81 108 GLY A N 1
ATOM 797 C CA . GLY A 1 108 ? -6.083 9.490 4.723 1.00 90.81 108 GLY A CA 1
ATOM 798 C C . GLY A 1 108 ? -5.191 9.492 3.479 1.00 90.81 108 GLY A C 1
ATOM 799 O O . GLY A 1 108 ? -4.605 8.467 3.121 1.00 90.81 108 GLY A O 1
ATOM 800 N N . TRP A 1 109 ? -5.130 10.643 2.809 1.00 91.69 109 TRP A N 1
ATOM 801 C CA . TRP A 1 109 ? -4.335 10.813 1.592 1.00 91.69 109 TRP A CA 1
ATOM 802 C C . TRP A 1 109 ? -2.842 10.760 1.925 1.00 91.69 109 TRP A C 1
ATOM 804 O O . TRP A 1 109 ? -2.395 11.416 2.868 1.00 91.69 109 TRP A O 1
ATOM 814 N N . THR A 1 110 ? -2.087 9.977 1.158 1.00 90.56 110 THR A N 1
ATOM 815 C CA . THR A 1 110 ? -0.632 9.828 1.272 1.00 90.56 110 THR A CA 1
ATOM 816 C C . THR A 1 110 ? 0.004 10.049 -0.095 1.00 90.56 110 THR A C 1
ATOM 818 O O . THR A 1 110 ? -0.455 9.480 -1.078 1.00 90.56 110 THR A O 1
ATOM 821 N N . GLU A 1 111 ? 1.041 10.883 -0.171 1.00 90.38 111 GLU A N 1
ATOM 822 C CA . GLU A 1 111 ? 1.802 11.102 -1.409 1.00 90.38 111 GLU A CA 1
ATOM 823 C C . GLU A 1 111 ? 2.516 9.805 -1.827 1.00 90.38 111 GLU A C 1
ATOM 825 O O . GLU A 1 111 ? 3.009 9.069 -0.970 1.00 90.38 111 GLU A O 1
ATOM 830 N N . VAL A 1 112 ? 2.590 9.518 -3.131 1.00 88.56 112 VAL A N 1
ATOM 831 C CA . VAL A 1 112 ? 3.381 8.383 -3.633 1.00 88.56 112 VAL A CA 1
ATOM 832 C C . VAL A 1 112 ? 4.857 8.598 -3.284 1.00 88.56 112 VAL A C 1
ATOM 834 O O . VAL A 1 112 ? 5.404 9.685 -3.488 1.00 88.56 112 VAL A O 1
ATOM 837 N N . LEU A 1 113 ? 5.508 7.556 -2.754 1.00 87.88 113 LEU A N 1
ATOM 838 C CA . LEU A 1 113 ? 6.922 7.611 -2.384 1.00 87.88 113 LEU A CA 1
ATOM 839 C C . LEU A 1 113 ? 7.782 8.029 -3.583 1.00 87.88 113 LEU A C 1
ATOM 841 O O . LEU A 1 113 ? 7.628 7.521 -4.692 1.00 87.88 113 LEU A O 1
ATOM 845 N N . ARG A 1 114 ? 8.721 8.944 -3.344 1.00 87.94 114 ARG A N 1
ATOM 846 C CA . ARG A 1 114 ? 9.697 9.364 -4.349 1.00 87.94 114 ARG A CA 1
ATOM 847 C C . ARG A 1 114 ? 10.906 8.446 -4.275 1.00 87.94 114 ARG A C 1
ATOM 849 O O . ARG A 1 114 ? 11.805 8.682 -3.473 1.00 87.94 114 ARG A O 1
ATOM 856 N N . VAL A 1 115 ? 10.892 7.404 -5.093 1.00 84.25 115 VAL A N 1
ATOM 857 C CA . VAL A 1 115 ? 12.052 6.535 -5.291 1.00 84.25 115 VAL A CA 1
ATOM 858 C C . VAL A 1 115 ? 13.015 7.202 -6.281 1.00 84.25 115 VAL A C 1
ATOM 860 O O . VAL A 1 115 ? 12.573 7.876 -7.214 1.00 84.25 115 VAL A O 1
ATOM 863 N N . ASP A 1 116 ? 14.322 7.067 -6.045 1.00 80.06 116 ASP A N 1
ATOM 864 C CA . ASP A 1 116 ? 15.364 7.607 -6.927 1.00 80.06 116 ASP A CA 1
ATOM 865 C C . ASP A 1 116 ? 15.303 6.946 -8.316 1.00 80.06 116 ASP A C 1
ATOM 867 O O . ASP A 1 116 ? 15.147 5.731 -8.429 1.00 80.06 116 ASP A O 1
ATOM 871 N N . ASP A 1 117 ? 15.457 7.738 -9.382 1.00 75.44 117 ASP A N 1
ATOM 872 C CA . ASP A 1 117 ? 15.399 7.252 -10.769 1.00 75.44 117 ASP A CA 1
ATOM 873 C C . ASP A 1 117 ? 16.525 6.244 -11.102 1.00 75.44 117 ASP A C 1
ATOM 875 O O . ASP A 1 117 ? 16.452 5.539 -12.110 1.00 75.44 117 ASP A O 1
ATOM 879 N N . GLY A 1 118 ? 17.590 6.190 -10.293 1.00 80.50 118 GLY A N 1
ATOM 880 C CA . GLY A 1 118 ? 18.686 5.227 -10.401 1.00 80.50 118 GLY A CA 1
ATOM 881 C C . GLY A 1 118 ? 18.445 3.897 -9.682 1.00 80.50 118 GLY A C 1
ATOM 882 O O . GLY A 1 118 ? 19.261 2.983 -9.829 1.00 80.50 118 GLY A O 1
ATOM 883 N N . THR A 1 119 ? 17.363 3.777 -8.910 1.00 86.06 119 THR A N 1
ATOM 884 C CA . THR A 1 119 ? 16.979 2.541 -8.225 1.00 86.06 119 THR A CA 1
ATOM 885 C C . THR A 1 119 ? 16.446 1.526 -9.235 1.00 86.06 119 THR A C 1
ATOM 887 O O . THR A 1 119 ? 15.621 1.850 -10.088 1.00 86.06 119 THR A O 1
ATOM 890 N N . ASP A 1 120 ? 16.907 0.275 -9.159 1.00 91.94 120 ASP A N 1
ATOM 891 C CA . ASP A 1 120 ? 16.407 -0.771 -10.051 1.00 91.94 120 ASP A CA 1
ATOM 892 C C . ASP A 1 120 ? 14.934 -1.116 -9.766 1.00 91.94 120 ASP A C 1
ATOM 894 O O . ASP A 1 120 ? 14.428 -0.920 -8.660 1.00 91.94 120 ASP A O 1
ATOM 898 N N . ALA A 1 121 ? 14.231 -1.657 -10.766 1.00 91.69 121 ALA A N 1
ATOM 899 C CA . ALA A 1 121 ? 12.793 -1.914 -10.678 1.00 91.69 121 ALA A CA 1
ATOM 900 C C . ALA A 1 121 ? 12.406 -2.842 -9.514 1.00 91.69 121 ALA A C 1
ATOM 902 O O . ALA A 1 121 ? 11.352 -2.665 -8.906 1.00 91.69 121 ALA A O 1
ATOM 903 N N . ARG A 1 122 ? 13.254 -3.818 -9.162 1.00 94.38 122 ARG A N 1
ATOM 904 C CA . ARG A 1 122 ? 12.979 -4.706 -8.028 1.00 94.38 122 ARG A CA 1
ATOM 905 C C . ARG A 1 122 ? 13.078 -3.934 -6.721 1.00 94.38 122 ARG A C 1
ATOM 907 O O . ARG A 1 122 ? 12.166 -4.023 -5.906 1.00 94.38 122 ARG A O 1
ATOM 914 N N . GLN A 1 123 ? 14.152 -3.181 -6.528 1.00 92.38 123 GLN A N 1
ATOM 915 C CA . GLN A 1 123 ? 14.325 -2.375 -5.325 1.00 92.38 123 GLN A CA 1
ATOM 916 C C . GLN A 1 123 ? 13.226 -1.307 -5.201 1.00 92.38 123 GLN A C 1
ATOM 918 O O . GLN A 1 123 ? 12.649 -1.140 -4.131 1.00 92.38 123 GLN A O 1
ATOM 923 N N . SER A 1 124 ? 12.852 -0.656 -6.302 1.00 92.44 124 SER A N 1
ATOM 924 C CA . SER A 1 124 ? 11.781 0.341 -6.307 1.00 92.44 124 SER A CA 1
ATOM 925 C C . SER A 1 124 ? 10.409 -0.272 -5.994 1.00 92.44 124 SER A C 1
ATOM 927 O O . SER A 1 124 ? 9.671 0.265 -5.166 1.00 92.44 124 SER A O 1
ATOM 929 N N . ALA A 1 125 ? 10.086 -1.443 -6.560 1.00 94.62 125 ALA A N 1
ATOM 930 C CA . ALA A 1 125 ? 8.878 -2.182 -6.195 1.00 94.62 125 ALA A CA 1
ATOM 931 C C . ALA A 1 125 ? 8.852 -2.517 -4.696 1.00 94.62 125 ALA A C 1
ATOM 933 O O . ALA A 1 125 ? 7.817 -2.357 -4.052 1.00 94.62 125 ALA A O 1
ATOM 934 N N . HIS A 1 126 ? 9.984 -2.958 -4.137 1.00 95.94 126 HIS A N 1
ATOM 935 C CA . HIS A 1 126 ? 10.098 -3.268 -2.711 1.00 95.94 126 HIS A CA 1
ATOM 936 C C . HIS A 1 126 ? 9.802 -2.040 -1.846 1.00 95.94 126 HIS A C 1
ATOM 938 O O . HIS A 1 126 ? 8.928 -2.103 -0.986 1.00 95.94 126 HIS A O 1
ATOM 944 N N . GLU A 1 127 ? 10.434 -0.902 -2.141 1.00 93.62 127 GLU A N 1
ATOM 945 C CA . GLU A 1 127 ? 10.250 0.349 -1.394 1.00 93.62 127 GLU A CA 1
ATOM 946 C C . GLU A 1 127 ? 8.798 0.846 -1.424 1.00 93.62 127 GLU A C 1
ATOM 948 O O . GLU A 1 127 ? 8.251 1.248 -0.395 1.00 93.62 127 GLU A O 1
ATOM 953 N N . HIS A 1 128 ? 8.131 0.764 -2.577 1.00 94.25 128 HIS A N 1
ATOM 954 C CA . HIS A 1 128 ? 6.714 1.110 -2.691 1.00 94.25 128 HIS A CA 1
ATOM 955 C C . HIS A 1 128 ? 5.807 0.181 -1.876 1.00 94.25 128 HIS A C 1
ATOM 957 O O . HIS A 1 128 ? 4.886 0.644 -1.195 1.00 94.25 128 HIS A O 1
ATOM 963 N N . LEU A 1 129 ? 6.050 -1.130 -1.935 1.00 96.38 129 LEU A N 1
ATOM 964 C CA . LEU A 1 129 ? 5.275 -2.121 -1.192 1.00 96.38 129 LEU A CA 1
ATOM 965 C C . LEU A 1 129 ? 5.498 -2.005 0.324 1.00 96.38 129 LEU A C 1
ATOM 967 O O . LEU A 1 129 ? 4.541 -2.138 1.096 1.00 96.38 129 LEU A O 1
ATOM 971 N N . ASP A 1 130 ? 6.728 -1.719 0.754 1.00 95.25 130 ASP A N 1
ATOM 972 C CA . ASP A 1 130 ? 7.062 -1.502 2.162 1.00 95.25 130 ASP A CA 1
ATOM 973 C C . ASP A 1 130 ? 6.387 -0.233 2.690 1.00 95.25 130 ASP A C 1
ATOM 975 O O . ASP A 1 130 ? 5.769 -0.249 3.758 1.00 95.25 130 ASP A O 1
ATOM 979 N N . GLU A 1 131 ? 6.387 0.847 1.903 1.00 93.38 131 GLU A N 1
ATOM 980 C CA . GLU A 1 131 ? 5.682 2.078 2.256 1.00 93.38 131 GLU A CA 1
ATOM 981 C C . GLU A 1 131 ? 4.183 1.836 2.461 1.00 93.38 131 GLU A C 1
ATOM 983 O O . GLU A 1 131 ? 3.614 2.265 3.467 1.00 93.38 131 GLU A O 1
ATOM 988 N N . ILE A 1 132 ? 3.539 1.082 1.568 1.00 94.88 132 ILE A N 1
ATOM 989 C CA . ILE A 1 132 ? 2.125 0.721 1.722 1.00 94.88 132 ILE A CA 1
ATOM 990 C C . ILE A 1 132 ? 1.902 -0.086 3.004 1.00 94.88 132 ILE A C 1
ATOM 992 O O . ILE A 1 132 ? 0.954 0.197 3.746 1.00 94.88 132 ILE A O 1
ATOM 996 N N . CYS A 1 133 ? 2.763 -1.067 3.292 1.00 94.44 133 CYS A N 1
ATOM 997 C CA . CYS A 1 133 ? 2.682 -1.843 4.528 1.00 94.44 133 CYS A CA 1
ATOM 998 C C . CYS A 1 133 ? 2.795 -0.928 5.750 1.00 94.44 133 CYS A C 1
ATOM 1000 O O . CYS A 1 133 ? 1.996 -1.034 6.682 1.00 94.44 133 CYS A O 1
ATOM 1002 N N . ASN A 1 134 ? 3.734 0.016 5.739 1.00 91.62 134 ASN A N 1
ATOM 1003 C CA . ASN A 1 134 ? 3.932 0.976 6.819 1.00 91.62 134 ASN A CA 1
ATOM 1004 C C . ASN A 1 134 ? 2.710 1.879 7.024 1.00 91.62 134 ASN A C 1
ATOM 1006 O O . ASN A 1 134 ? 2.244 2.032 8.161 1.00 91.62 134 ASN A O 1
ATOM 1010 N N . VAL A 1 135 ? 2.144 2.414 5.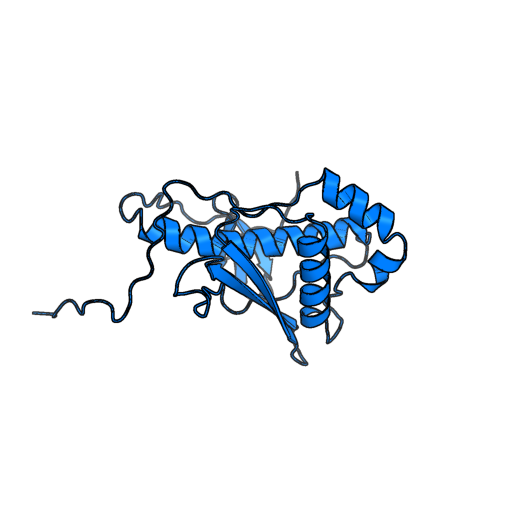942 1.00 93.19 135 VAL A N 1
ATOM 1011 C CA . VAL A 1 135 ? 0.937 3.249 5.970 1.00 93.19 135 VAL A CA 1
ATOM 1012 C C . VAL A 1 135 ? -0.264 2.454 6.487 1.00 93.19 135 VAL A C 1
ATOM 1014 O O . VAL A 1 135 ? -0.942 2.906 7.413 1.00 93.19 135 VAL A O 1
ATOM 1017 N N . ALA A 1 136 ? -0.494 1.239 5.989 1.00 93.94 136 ALA A N 1
ATOM 1018 C CA . ALA A 1 136 ? -1.557 0.354 6.468 1.00 93.94 136 ALA A CA 1
ATOM 1019 C C . ALA A 1 136 ? -1.390 0.012 7.960 1.00 93.94 136 ALA A C 1
ATOM 1021 O O . ALA A 1 136 ? -2.328 0.110 8.756 1.00 93.94 136 ALA A O 1
ATOM 1022 N N . ASN A 1 137 ? -0.169 -0.314 8.377 1.00 92.44 137 ASN A N 1
ATOM 1023 C CA . ASN A 1 137 ? 0.146 -0.621 9.767 1.00 92.44 137 ASN A CA 1
ATOM 1024 C C . ASN A 1 137 ? -0.035 0.584 10.690 1.00 92.44 137 ASN A C 1
ATOM 1026 O O . ASN A 1 137 ? -0.383 0.404 11.857 1.00 92.44 137 ASN A O 1
ATOM 1030 N N . SER A 1 138 ? 0.163 1.810 10.198 1.00 90.38 138 SER A N 1
ATOM 1031 C CA . SER A 1 138 ? -0.119 3.017 10.979 1.00 90.38 138 SER A CA 1
ATOM 1032 C C . SER A 1 138 ? -1.598 3.095 11.373 1.00 90.38 138 SER A C 1
ATOM 1034 O O . SER A 1 138 ? -1.897 3.344 12.541 1.00 90.38 138 SER A O 1
ATOM 1036 N N . VAL A 1 139 ? -2.514 2.746 10.459 1.00 90.00 139 VAL A N 1
ATOM 1037 C CA . VAL A 1 139 ? -3.962 2.698 10.719 1.00 90.00 139 VAL A CA 1
ATOM 1038 C C . VAL A 1 139 ? -4.279 1.656 11.789 1.00 90.00 139 VAL A C 1
ATOM 1040 O O . VAL A 1 139 ? -4.961 1.970 12.768 1.00 90.00 139 VAL A O 1
ATOM 1043 N N . LEU A 1 140 ? -3.735 0.438 11.656 1.00 88.81 140 LEU A N 1
ATOM 1044 C CA . LEU A 1 140 ? -3.904 -0.625 12.656 1.00 88.81 140 LEU A CA 1
ATOM 1045 C C . LEU A 1 140 ? -3.398 -0.198 14.032 1.00 88.81 140 LEU A C 1
ATOM 1047 O O . LEU A 1 140 ? -4.089 -0.406 15.029 1.00 88.81 140 LEU A O 1
ATOM 1051 N N . ARG A 1 141 ? -2.222 0.435 14.095 1.00 86.19 141 ARG A N 1
ATOM 1052 C CA . ARG A 1 141 ? -1.658 0.941 15.350 1.00 86.19 141 ARG A CA 1
ATOM 1053 C C . ARG A 1 141 ? -2.529 2.038 15.942 1.00 86.19 141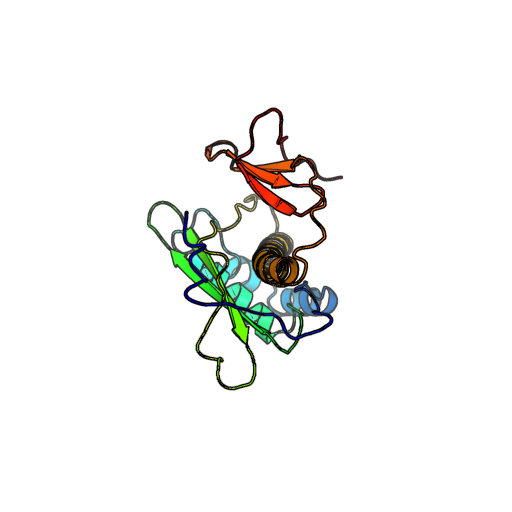 ARG A C 1
ATOM 1055 O O . ARG A 1 141 ? -2.768 1.994 17.136 1.00 86.19 141 ARG A O 1
ATOM 1062 N N . THR A 1 142 ? -3.064 2.977 15.163 1.00 83.38 142 THR A N 1
ATOM 1063 C CA . THR A 1 142 ? -3.962 4.017 15.695 1.00 83.38 142 THR A CA 1
ATOM 1064 C C . THR A 1 142 ? -5.202 3.419 16.363 1.00 83.38 142 THR A C 1
ATOM 1066 O O . THR A 1 142 ? -5.601 3.872 17.435 1.00 83.38 142 THR A O 1
ATOM 1069 N N . ILE A 1 143 ? -5.789 2.371 15.779 1.00 79.75 143 ILE A N 1
ATOM 1070 C CA . ILE A 1 143 ? -6.966 1.701 16.354 1.00 79.75 143 ILE A CA 1
ATOM 1071 C C . ILE A 1 143 ? -6.562 0.815 17.541 1.00 79.75 143 ILE A C 1
ATOM 1073 O O . ILE A 1 143 ? -7.257 0.796 18.554 1.00 79.75 143 ILE A O 1
ATOM 1077 N N . GLY A 1 144 ? -5.422 0.124 17.450 1.00 68.75 144 GLY A N 1
ATOM 1078 C CA . GLY A 1 144 ? -4.848 -0.680 18.531 1.00 68.75 144 GLY A CA 1
ATOM 1079 C C . GLY A 1 144 ? -4.491 0.161 19.762 1.00 68.75 144 GLY A C 1
ATOM 1080 O O . GLY A 1 144 ? -4.851 -0.206 20.878 1.00 68.75 144 GLY A O 1
ATOM 1081 N N . ILE A 1 145 ? -3.901 1.340 19.551 1.00 52.91 145 ILE A N 1
ATOM 1082 C CA . ILE A 1 145 ? -3.590 2.348 20.575 1.00 52.91 145 ILE A CA 1
ATOM 1083 C C . ILE A 1 145 ? -4.875 2.933 21.177 1.00 52.91 145 ILE A C 1
ATOM 1085 O O . ILE A 1 145 ? -4.904 3.224 22.369 1.00 52.91 145 ILE A O 1
ATOM 1089 N N . ALA A 1 146 ? -5.969 3.056 20.413 1.00 50.06 146 ALA A N 1
ATOM 1090 C CA . ALA A 1 146 ? -7.262 3.448 20.985 1.00 50.06 146 ALA A CA 1
ATOM 1091 C C . ALA A 1 146 ? -7.785 2.400 21.992 1.00 50.06 146 ALA A C 1
ATOM 1093 O O . ALA A 1 146 ? -8.386 2.761 23.005 1.00 50.06 146 ALA A O 1
ATOM 1094 N N . THR A 1 147 ? -7.495 1.113 21.775 1.00 44.62 147 THR A N 1
ATOM 1095 C CA . THR A 1 147 ? -7.716 0.042 22.768 1.00 44.62 147 THR A CA 1
ATOM 1096 C C . THR A 1 147 ? -6.718 0.090 23.932 1.00 44.62 147 THR A C 1
ATOM 1098 O O . THR A 1 147 ? -7.097 -0.200 25.065 1.00 44.62 147 THR A O 1
ATOM 1101 N N . GLU A 1 148 ? -5.480 0.533 23.698 1.00 40.50 148 GLU A N 1
ATOM 1102 C CA . GLU A 1 148 ? -4.444 0.768 24.715 1.00 40.50 148 GLU A CA 1
ATOM 1103 C C . GLU A 1 148 ? -4.396 2.231 25.189 1.00 40.50 148 GLU A C 1
ATOM 1105 O O . GLU A 1 148 ? -3.322 2.827 25.324 1.00 40.50 148 GLU A O 1
ATOM 1110 N N . THR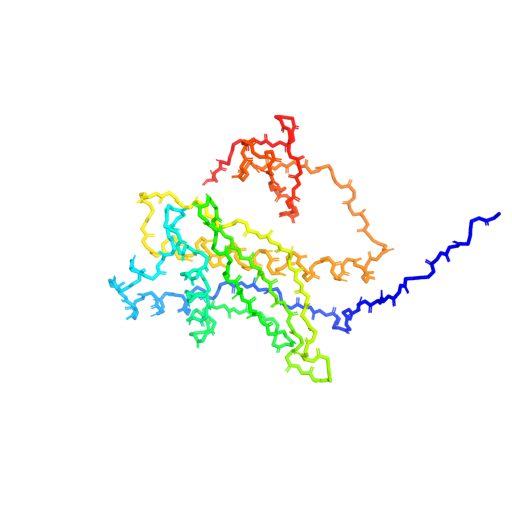 A 1 149 ? -5.541 2.829 25.544 1.00 38.00 149 THR A N 1
ATOM 1111 C CA . THR A 1 149 ? -5.556 4.150 26.216 1.00 38.00 149 THR A CA 1
ATOM 1112 C C . THR A 1 149 ? -5.036 4.068 27.670 1.00 38.00 149 THR A C 1
ATOM 1114 O O . THR A 1 149 ? -5.564 4.703 28.577 1.00 38.00 149 THR A O 1
ATOM 1117 N N . THR A 1 150 ? -3.983 3.280 27.900 1.00 39.84 150 THR A N 1
ATOM 1118 C CA . THR A 1 150 ? -3.073 3.309 29.049 1.00 39.84 150 THR A CA 1
ATOM 1119 C C . THR A 1 150 ? -1.685 2.774 28.659 1.00 39.84 150 THR A C 1
ATOM 1121 O O . THR A 1 150 ? -1.144 1.923 29.353 1.00 39.84 150 THR A O 1
ATOM 1124 N N . SER A 1 151 ? -1.071 3.248 27.571 1.00 40.66 151 SER A N 1
ATOM 1125 C CA . SER A 1 151 ? 0.399 3.341 27.523 1.00 40.66 151 SER A CA 1
ATOM 1126 C C . SER A 1 151 ? 0.874 4.345 26.472 1.00 40.66 151 SER A C 1
ATOM 1128 O O . SER A 1 151 ? 1.316 4.011 25.377 1.00 40.66 151 SER A O 1
ATOM 1130 N N . THR A 1 152 ? 0.805 5.628 26.815 1.00 46.38 152 THR A N 1
ATOM 1131 C CA . THR A 1 152 ? 1.642 6.638 26.172 1.00 46.38 152 THR A CA 1
ATOM 1132 C C . THR A 1 152 ? 3.103 6.342 26.513 1.00 46.38 152 THR A C 1
ATOM 1134 O O . THR A 1 152 ? 3.567 6.743 27.583 1.00 46.38 152 THR A O 1
ATOM 1137 N N . SER A 1 153 ? 3.864 5.717 25.612 1.00 45.12 153 SER A N 1
ATOM 1138 C CA . SER A 1 153 ? 5.288 6.058 25.554 1.00 45.12 153 SER A CA 1
ATOM 1139 C C . SER A 1 153 ? 5.372 7.442 24.918 1.00 45.12 153 SER A C 1
ATOM 1141 O O . SER A 1 153 ? 5.423 7.591 23.697 1.00 45.12 153 SER A O 1
ATOM 1143 N N . ALA A 1 154 ? 5.263 8.472 25.760 1.00 60.72 154 ALA A N 1
ATOM 1144 C CA . ALA A 1 154 ? 5.452 9.865 25.386 1.00 60.72 154 ALA A CA 1
ATOM 1145 C C . ALA A 1 154 ? 6.936 10.100 25.058 1.00 60.72 154 ALA A C 1
ATOM 1147 O O . ALA A 1 154 ? 7.666 10.711 25.835 1.00 60.72 154 ALA A O 1
ATOM 1148 N N . HIS A 1 155 ? 7.401 9.562 23.933 1.00 67.56 155 HIS A N 1
ATOM 1149 C CA . HIS A 1 155 ? 8.722 9.857 23.402 1.00 67.56 155 HIS A CA 1
ATOM 1150 C C . HIS A 1 155 ? 8.629 11.080 22.486 1.00 67.56 155 HIS A C 1
ATOM 1152 O O . HIS A 1 155 ? 7.618 11.332 21.825 1.00 67.56 155 HIS A O 1
ATOM 1158 N N . ARG A 1 156 ? 9.680 11.901 22.489 1.00 81.00 156 ARG A N 1
ATOM 1159 C CA . ARG A 1 156 ? 9.787 13.034 21.571 1.00 81.00 156 ARG A CA 1
ATOM 1160 C C . ARG A 1 156 ? 10.116 12.468 20.196 1.00 81.00 156 ARG A C 1
ATOM 1162 O O . ARG A 1 156 ? 11.152 11.827 20.051 1.00 81.00 156 ARG A O 1
ATOM 1169 N N . HIS A 1 157 ? 9.265 12.721 19.205 1.00 80.00 157 HIS A N 1
ATOM 1170 C CA . HIS A 1 157 ? 9.526 12.269 17.843 1.00 80.00 157 HIS A CA 1
ATOM 1171 C C . HIS A 1 157 ? 10.832 12.893 17.323 1.00 80.00 157 HIS A C 1
ATOM 1173 O O . HIS A 1 157 ? 10.950 14.117 17.220 1.00 80.00 157 HIS A O 1
ATOM 1179 N N . PHE A 1 158 ? 11.809 12.030 17.046 1.00 90.06 158 PHE A N 1
ATOM 1180 C CA . PHE A 1 158 ? 13.037 12.337 16.321 1.00 90.06 158 PHE A CA 1
ATOM 1181 C C . PHE A 1 158 ? 13.182 11.331 15.181 1.00 90.06 158 PHE A C 1
ATOM 1183 O O . PHE A 1 158 ? 12.870 10.146 15.354 1.00 90.06 158 PHE A O 1
ATOM 1190 N N . GLY A 1 159 ? 13.569 11.802 14.005 1.00 90.81 159 GLY A N 1
ATOM 1191 C CA . GLY A 1 159 ? 13.362 11.048 12.782 1.00 90.81 159 GLY A CA 1
ATOM 1192 C C . GLY A 1 159 ? 14.174 11.524 11.596 1.00 90.81 159 GLY A C 1
ATOM 1193 O O . GLY A 1 159 ? 15.095 12.318 11.747 1.00 90.81 159 GLY A O 1
ATOM 1194 N N . TYR A 1 160 ? 13.780 11.072 10.413 1.00 91.00 160 TYR A N 1
ATOM 1195 C CA . TYR A 1 160 ? 14.352 11.516 9.150 1.00 91.00 160 TYR A CA 1
ATOM 1196 C C . TYR A 1 160 ? 13.314 12.204 8.262 1.00 91.00 160 TYR A C 1
ATOM 1198 O O . TYR A 1 160 ? 12.107 11.979 8.397 1.00 91.00 160 TYR A O 1
ATOM 1206 N N . TRP A 1 161 ? 13.771 13.071 7.363 1.00 90.31 161 TRP A N 1
ATOM 1207 C CA . TRP A 1 161 ? 12.916 13.772 6.411 1.00 90.31 161 TRP A CA 1
ATOM 1208 C C . TRP A 1 161 ? 12.312 12.814 5.383 1.00 90.31 161 TRP A C 1
ATOM 1210 O O . TRP A 1 161 ? 13.036 12.086 4.715 1.00 90.31 161 TRP A O 1
ATOM 1220 N N . ILE A 1 162 ? 10.988 12.885 5.216 1.00 89.19 162 ILE A N 1
ATOM 1221 C CA . ILE A 1 162 ? 10.284 12.321 4.055 1.00 89.19 162 ILE A CA 1
ATOM 1222 C C . ILE A 1 162 ? 10.209 13.400 2.968 1.00 89.19 162 ILE A C 1
ATOM 1224 O O . ILE A 1 162 ? 10.566 13.179 1.817 1.00 89.19 162 ILE A O 1
ATOM 1228 N N . ASN A 1 163 ? 9.782 14.611 3.348 1.00 81.94 163 ASN A N 1
ATOM 1229 C CA .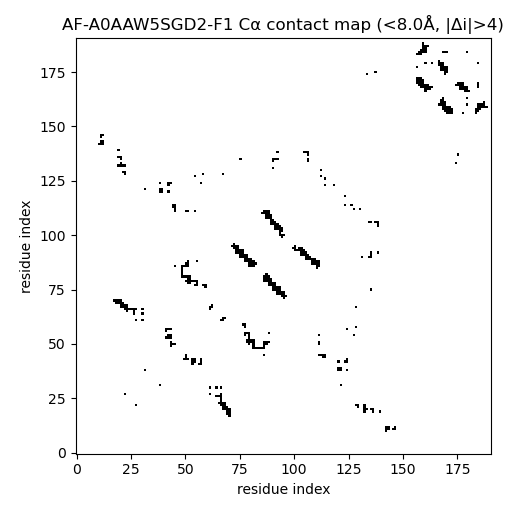 ASN A 1 163 ? 9.771 15.780 2.477 1.00 81.94 163 ASN A CA 1
ATOM 1230 C C . ASN A 1 163 ? 10.088 17.040 3.292 1.00 81.94 163 ASN A C 1
ATOM 1232 O O . ASN A 1 163 ? 9.256 17.573 4.032 1.00 81.94 163 ASN A O 1
ATOM 1236 N N . ARG A 1 164 ? 11.313 17.549 3.131 1.00 85.75 164 ARG A N 1
ATOM 1237 C CA . ARG A 1 164 ? 11.794 18.721 3.873 1.00 85.75 164 ARG A CA 1
ATOM 1238 C C . ARG A 1 164 ? 11.074 20.014 3.483 1.00 85.75 164 ARG A C 1
ATOM 1240 O O . ARG A 1 164 ? 10.861 20.871 4.339 1.00 85.75 164 ARG A O 1
ATOM 1247 N N . ALA A 1 165 ? 10.645 20.147 2.225 1.00 84.12 165 ALA A N 1
ATOM 1248 C CA . ALA A 1 165 ? 9.901 21.320 1.759 1.00 84.12 165 ALA A CA 1
ATOM 1249 C C . ALA A 1 165 ? 8.510 21.407 2.409 1.00 84.12 165 ALA A C 1
ATOM 1251 O O . ALA A 1 165 ? 8.069 22.493 2.784 1.00 84.12 165 ALA A O 1
ATOM 1252 N N . LEU A 1 166 ? 7.857 20.258 2.605 1.00 79.88 166 LEU A N 1
ATOM 1253 C CA . LEU A 1 166 ? 6.552 20.148 3.268 1.00 79.88 166 LEU A CA 1
ATOM 1254 C C . LEU A 1 166 ? 6.649 19.922 4.784 1.00 79.88 166 LEU A C 1
ATOM 1256 O O . LEU A 1 166 ? 5.627 19.837 5.462 1.00 79.88 166 LEU A O 1
ATOM 1260 N N . ARG A 1 167 ? 7.872 19.866 5.327 1.00 87.12 167 ARG A N 1
ATOM 1261 C CA . ARG A 1 167 ? 8.167 19.591 6.741 1.00 87.12 167 ARG A CA 1
ATOM 1262 C C . ARG A 1 167 ? 7.564 18.279 7.245 1.00 87.12 167 ARG A C 1
ATOM 1264 O O . ARG A 1 167 ? 7.176 18.197 8.406 1.00 87.12 167 ARG A O 1
ATOM 1271 N N . THR A 1 168 ? 7.494 17.249 6.411 1.00 86.12 168 THR A N 1
ATOM 1272 C CA . THR A 1 168 ? 7.053 15.914 6.834 1.00 86.12 168 THR A CA 1
ATOM 1273 C C . THR A 1 168 ? 8.263 15.031 7.127 1.00 86.12 168 THR A C 1
ATOM 1275 O O . THR A 1 168 ? 9.198 14.931 6.329 1.00 86.12 168 THR A O 1
ATOM 1278 N N . ALA A 1 169 ? 8.261 14.406 8.303 1.00 90.06 169 ALA A N 1
ATOM 1279 C CA . ALA A 1 169 ? 9.340 13.555 8.793 1.00 90.06 169 ALA A CA 1
ATOM 1280 C C . ALA A 1 169 ? 8.791 12.265 9.409 1.00 90.06 169 ALA A C 1
ATOM 1282 O O . ALA A 1 169 ? 7.639 12.230 9.845 1.00 90.06 169 ALA A O 1
ATOM 1283 N N . ARG A 1 170 ? 9.620 11.219 9.473 1.00 88.62 170 ARG A N 1
ATOM 1284 C CA . ARG A 1 170 ? 9.278 9.907 10.033 1.00 88.62 170 ARG A CA 1
ATOM 1285 C C . ARG A 1 170 ? 10.127 9.592 11.250 1.00 88.62 170 ARG A C 1
ATOM 1287 O O . ARG A 1 170 ? 11.347 9.653 11.178 1.00 88.62 170 ARG A O 1
ATOM 1294 N N . CYS A 1 171 ? 9.496 9.252 12.372 1.00 90.44 171 CYS A N 1
ATOM 1295 C CA . CYS A 1 171 ? 10.222 8.949 13.605 1.00 90.44 171 CYS A CA 1
ATOM 1296 C C . CYS A 1 171 ? 10.992 7.626 13.491 1.00 90.44 171 CYS A C 1
ATOM 1298 O O . CYS A 1 171 ? 10.402 6.620 13.115 1.00 90.44 171 CYS A O 1
ATOM 1300 N N . TYR A 1 172 ? 12.267 7.593 13.890 1.00 83.75 172 TYR A N 1
ATOM 1301 C CA . TYR A 1 172 ? 13.060 6.356 13.877 1.00 83.75 172 TYR A CA 1
ATOM 1302 C C . TYR A 1 172 ? 12.472 5.260 14.778 1.00 83.75 172 TYR A C 1
ATOM 1304 O O . TYR A 1 172 ? 12.551 4.080 14.447 1.00 83.75 172 TYR A O 1
ATOM 1312 N N . GLU A 1 173 ? 11.870 5.643 15.906 1.00 78.62 173 GLU A N 1
ATOM 1313 C CA . GLU A 1 173 ? 11.405 4.703 16.931 1.00 78.62 173 GLU A CA 1
ATOM 1314 C C . GLU A 1 173 ? 10.032 4.107 16.604 1.00 78.62 173 GLU A C 1
ATOM 1316 O O . GLU A 1 173 ? 9.859 2.892 16.618 1.00 78.62 173 GLU A O 1
ATOM 1321 N N . CYS A 1 174 ? 9.047 4.950 16.285 1.00 80.31 174 CYS A N 1
ATOM 1322 C CA . CYS A 1 174 ? 7.667 4.503 16.074 1.00 80.31 174 CYS A CA 1
ATOM 1323 C C . CYS A 1 174 ? 7.189 4.579 14.620 1.00 80.31 174 CYS A C 1
ATOM 1325 O O . CYS A 1 174 ? 6.045 4.215 14.344 1.00 80.31 174 CYS A O 1
ATOM 1327 N N . GLN A 1 175 ? 8.026 5.073 13.700 1.00 81.81 175 GLN A N 1
ATOM 1328 C CA . GLN A 1 175 ? 7.705 5.288 12.281 1.00 81.81 175 GLN A CA 1
ATOM 1329 C C . GLN A 1 175 ? 6.487 6.198 12.034 1.00 81.81 175 GLN A C 1
ATOM 1331 O O . GLN A 1 175 ? 6.001 6.313 10.913 1.00 81.81 175 GLN A O 1
ATOM 1336 N N . PHE A 1 176 ? 6.002 6.893 13.067 1.00 81.38 176 PHE A N 1
ATOM 1337 C CA . PHE A 1 176 ? 4.930 7.870 12.942 1.00 81.38 176 PHE A CA 1
ATOM 1338 C C . PHE A 1 176 ? 5.402 9.054 12.096 1.00 81.38 176 PHE A C 1
ATOM 1340 O O . PHE A 1 176 ? 6.488 9.597 12.329 1.00 81.38 176 PHE A O 1
ATOM 1347 N N . GLN A 1 177 ? 4.576 9.460 11.131 1.00 84.31 177 GLN A N 1
ATOM 1348 C CA . GLN A 1 177 ? 4.804 10.671 10.356 1.00 84.31 177 GLN A CA 1
ATOM 1349 C C . GLN A 1 177 ? 4.370 11.893 11.165 1.00 84.31 177 GLN A C 1
ATOM 1351 O O . GLN A 1 177 ? 3.232 11.986 11.618 1.00 84.31 177 GLN A O 1
ATOM 1356 N N . PHE A 1 178 ? 5.267 12.858 11.324 1.00 82.31 178 PHE A N 1
ATOM 1357 C CA . PHE A 1 178 ? 5.020 14.083 12.075 1.00 82.31 178 PHE A CA 1
ATOM 1358 C C . PHE A 1 178 ? 5.551 15.310 11.327 1.00 82.31 178 PHE A C 1
ATOM 1360 O O . PHE A 1 178 ? 6.302 15.197 10.356 1.00 82.31 178 PHE A O 1
ATOM 1367 N N . VAL A 1 179 ? 5.147 16.499 11.784 1.00 89.56 179 VAL A N 1
ATOM 1368 C CA . VAL A 1 179 ? 5.690 17.761 11.270 1.00 89.56 179 VAL A CA 1
ATOM 1369 C C . VAL A 1 179 ? 7.079 17.980 11.867 1.00 89.56 179 VAL A C 1
ATOM 1371 O O . VAL A 1 179 ? 7.208 18.260 13.061 1.00 89.56 179 VAL A O 1
ATOM 1374 N N . GLY A 1 180 ? 8.110 17.826 11.043 1.00 85.31 180 GLY A N 1
ATOM 1375 C CA . GLY A 1 180 ? 9.508 17.964 11.432 1.00 85.31 180 GLY A CA 1
ATOM 1376 C C . GLY A 1 180 ? 9.999 19.415 11.437 1.00 85.31 180 GLY A C 1
ATOM 1377 O O . GLY A 1 180 ? 9.477 20.294 10.749 1.00 85.31 180 GLY A O 1
ATOM 1378 N N . THR A 1 181 ? 11.056 19.657 12.201 1.00 90.50 181 THR A N 1
ATOM 1379 C CA . THR A 1 181 ? 11.937 20.828 12.121 1.00 90.50 181 THR A CA 1
ATOM 1380 C C . THR A 1 181 ? 13.375 20.332 12.001 1.00 90.50 181 THR A C 1
ATOM 1382 O O . THR A 1 181 ? 13.639 19.158 12.250 1.00 90.50 181 THR A O 1
ATOM 1385 N N . ASP A 1 182 ? 14.323 21.219 11.693 1.00 89.50 182 ASP A N 1
ATOM 1386 C CA . ASP A 1 182 ? 15.750 20.853 11.647 1.00 89.50 182 ASP A CA 1
ATOM 1387 C C . ASP A 1 182 ? 16.293 20.335 13.007 1.00 89.50 182 ASP A C 1
ATOM 1389 O O . ASP A 1 182 ? 17.382 19.777 13.061 1.00 89.50 182 ASP A O 1
ATOM 1393 N N . ASP A 1 183 ? 15.525 20.470 14.101 1.00 89.62 183 ASP A N 1
ATOM 1394 C CA . ASP A 1 183 ? 15.850 19.955 15.445 1.00 89.62 183 ASP A CA 1
ATOM 1395 C C . ASP A 1 183 ? 15.153 18.621 15.793 1.00 89.62 183 ASP A C 1
ATOM 1397 O O . ASP A 1 183 ? 15.318 18.084 16.901 1.00 89.62 183 ASP A O 1
ATOM 1401 N N . THR A 1 184 ? 14.269 18.137 14.920 1.00 88.56 184 THR A N 1
ATOM 1402 C CA . THR A 1 184 ? 13.487 16.905 15.123 1.00 88.56 184 THR A CA 1
ATOM 1403 C C . THR A 1 184 ? 13.603 15.928 13.963 1.00 88.56 184 THR A C 1
ATOM 1405 O O . THR A 1 184 ? 13.212 14.774 14.123 1.00 88.56 184 THR A O 1
ATOM 1408 N N . ALA A 1 185 ? 14.153 16.351 12.827 1.00 89.69 185 ALA A N 1
ATOM 1409 C CA . ALA A 1 185 ? 14.384 15.490 11.686 1.00 89.69 185 ALA A CA 1
ATOM 1410 C C . ALA A 1 185 ? 15.711 15.806 10.988 1.00 89.69 185 ALA A C 1
ATOM 1412 O O . ALA A 1 185 ? 16.068 16.969 10.793 1.00 89.69 185 ALA A O 1
ATOM 1413 N N . GLU A 1 186 ? 16.424 14.753 10.604 1.00 92.75 186 GLU A N 1
ATOM 1414 C CA . GLU A 1 186 ? 17.660 14.810 9.822 1.00 92.75 186 GLU A CA 1
ATOM 1415 C C . GLU A 1 186 ? 17.457 14.228 8.418 1.00 92.75 186 GLU A C 1
ATOM 1417 O O . GLU A 1 186 ? 16.422 13.633 8.120 1.00 92.75 186 GLU A O 1
ATOM 1422 N N . ASP A 1 187 ? 18.406 14.446 7.510 1.00 89.19 187 ASP A N 1
ATOM 1423 C CA . ASP A 1 187 ? 18.339 13.797 6.200 1.00 89.19 187 ASP A CA 1
ATOM 1424 C C . ASP A 1 187 ? 18.466 12.276 6.393 1.00 89.19 187 ASP A C 1
ATOM 1426 O O . ASP A 1 187 ? 19.226 11.817 7.248 1.00 89.19 187 ASP A O 1
ATOM 1430 N N . TRP A 1 188 ? 17.682 11.496 5.642 1.00 79.75 188 TRP A N 1
ATOM 1431 C CA . TRP A 1 188 ? 17.690 10.040 5.775 1.00 79.75 188 TRP A CA 1
ATOM 1432 C C . TRP A 1 188 ? 19.088 9.493 5.491 1.00 79.75 188 TRP A C 1
ATOM 1434 O O . TRP A 1 188 ? 19.652 9.737 4.425 1.00 79.75 188 TRP A O 1
ATOM 1444 N N . ASN A 1 189 ? 19.641 8.764 6.459 1.00 67.12 189 ASN A N 1
ATOM 1445 C CA . ASN A 1 189 ? 20.949 8.144 6.337 1.00 67.12 189 ASN A CA 1
ATOM 1446 C C . ASN A 1 189 ? 20.800 6.639 6.611 1.00 67.12 189 ASN A C 1
ATOM 1448 O O . ASN A 1 189 ? 20.593 6.258 7.769 1.00 67.12 189 ASN A O 1
ATOM 1452 N N . PRO A 1 190 ? 20.830 5.780 5.578 1.00 56.78 190 PRO A N 1
ATOM 1453 C CA . PRO A 1 190 ? 20.764 4.340 5.782 1.00 56.78 190 PRO A CA 1
ATOM 1454 C C . PRO A 1 190 ? 22.033 3.838 6.505 1.00 56.78 190 PRO A C 1
ATOM 1456 O O . PRO A 1 190 ? 23.098 4.447 6.354 1.00 56.78 190 PRO A O 1
ATOM 1459 N N . PRO A 1 191 ? 21.935 2.769 7.318 1.00 53.09 191 PRO A N 1
ATOM 1460 C CA . PRO A 1 191 ? 23.104 2.103 7.894 1.00 53.09 191 PRO A CA 1
ATOM 1461 C C . PRO A 1 191 ? 23.991 1.425 6.840 1.00 53.09 191 PRO A C 1
ATOM 1463 O O . PRO A 1 191 ? 23.464 1.006 5.785 1.00 53.09 191 PRO A O 1
#

Secondary structure (DSSP, 8-state):
-------S-------SS-PPPEE-HHHHHHHHHHHGGGHHHHS--TTSTTHHHHHHHHHHHHHHTT-EE--TTEEEEEEEEE-SS-EEEEEEEEESSSTTTT-EEEEEEEEPP---TTS-HHHHHHHHHHHHHHHHHHHHHHHHHHHTTT----PPP-EEEEETTTTEEEETTT--EEE--TTTEE-----

Nearest PDB structures (foldseek):
  8ayh-assembly1_A  TM=5.391E-01  e=3.776E+00  Homo sapiens
  9cop-assembly1_y  TM=2.325E-01  e=9.283E-01  Saccharomyces cerevisiae
  7qcd-assembly1_A  TM=3.788E-01  e=4.500E+00  Saccharomyces cerevisiae S288C

Foldseek 3Di:
DDDPDDDPDADADPDPDWWFKDFPVVLLVVLCVVCPPVLVVLQAAFPDQCSQVSLQVLVVSCVVSVRIDIGPQWDWGKGWDGDPVFTWIKIWIAGPDDDRRVDTQILPTGTQQHDDPPDDSSRSSNVSSRVSSLSNVVSVVVNVVVVVVPDPPVDQFAAADSDVVQQWGARPPNRDIDRHDPVRYYHDDDD

Solvent-accessible surface area (backbone atoms only — not comparable to full-atom values): 11035 Å² total; per-residue (Å²): 131,86,76,82,76,74,74,96,73,85,83,78,72,85,66,93,73,78,54,63,48,42,76,33,63,75,37,38,54,53,48,51,65,70,45,48,79,55,38,60,76,45,44,54,44,68,87,42,67,49,22,10,49,32,43,28,51,46,51,52,52,33,47,75,63,49,17,51,43,54,39,81,62,48,40,82,44,56,45,42,42,57,38,98,88,56,30,1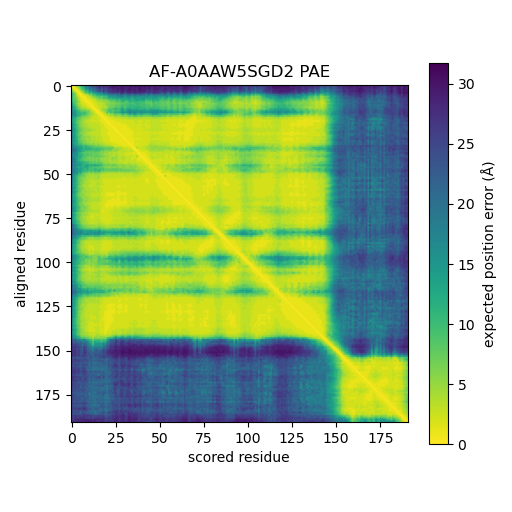5,30,32,40,31,44,20,42,60,58,81,91,57,48,87,52,63,52,60,62,50,85,40,71,54,72,79,69,63,91,85,54,52,46,67,60,44,43,49,55,54,53,49,49,51,23,52,48,46,37,49,45,53,46,56,42,49,44,64,74,43,81,82,65,83,81,86,69,82,74,44,28,24,45,77,37,73,92,80,26,33,16,31,18,74,87,77,61,51,77,44,82,38,47,88,90,30,24,43,79,72,72,83,134

Radius of gyration: 18.01 Å; Cα contacts (8 Å, |Δi|>4): 289; chains: 1; bounding box: 45×38×51 Å

Organism: Mycolicibacterium novocastrense (NCBI:txid59813)

pLDDT: mean 85.05, std 12.92, range [38.0, 97.62]

Sequence (191 aa):
MPTATAPAFTVTLTATQVTLFSINEEAFDRWCAAKADELECDVPKWTDRGAGSALSDLIHDALHAGVIIGDPSFDLQVNGDDDAEVSGFYAVLKNAAGDQRLIGLTSGWTEVLRVDDGTDARQSAHEHLDEICNVANSVLRTIGIATETTSTSAHRHFGYWINRALRTARCYECQFQFVGTDDTAEDWNPP

Mean predicted aligned error: 11.57 Å

=== Feature glossary ===
The record interleaves many kinds of information about one protein. Here is each kind framed as the question it answers.

Q: What does the local fold look like, residue by residue?
A: A 3Di character summarizes, for each residue, the relative orientation of the Cα frame of its nearest spatial neighbor. Because it encodes fold topology rather than chemistry, 3Di alignments detect remote structural similarity that sequence alignment misses.

Q: Which residues are in helices, strands, or loops?
A: Secondary structure is the local, repeating backbone conformation. DSSP classifies it into eight states by reading the hydrogen-bond network: three helix types (H, G, I), two β types (E, B), two non-regular types (T, S), and unstructured coil (-).

Q: How big and how compact is the whole molecule?
A: Three whole-structure scalars: the radius of gyration (RMS distance of Cα from centroid, in Å), the count of Cα–Cα contacts (pairs closer than 8 Å and separated by more than four residues in sequence — i.e. tertiary, not local, contacts), and the bounding-box dimensions. Together they distinguish compact globular folds from extended fibres or disordered chains.

Q: How confident is the AlphaFold model at each residue?
A: For AlphaFold models, the B-factor field carries pLDDT — the model's own estimate of local accuracy on a 0–100 scale. Regions with pLDDT<50 should be treated as essentially unmodeled; they often correspond to intrinsically disordered segments.

Q: What family and function is it annotated with?
A: Functional annotations link the protein to curated databases. InterPro entries identify conserved domains and families by matching the sequence against member-database signatures (Pfam, PROSITE, CDD, …). Gene Ontology (GO) terms describe molecular function, biological process, and cellular component in a controlled vocabulary. CATH places the structure in a hierarchical fold classification (Class/Architecture/Topology/Homologous-superfamily). The organism is the source species.

Q: What known s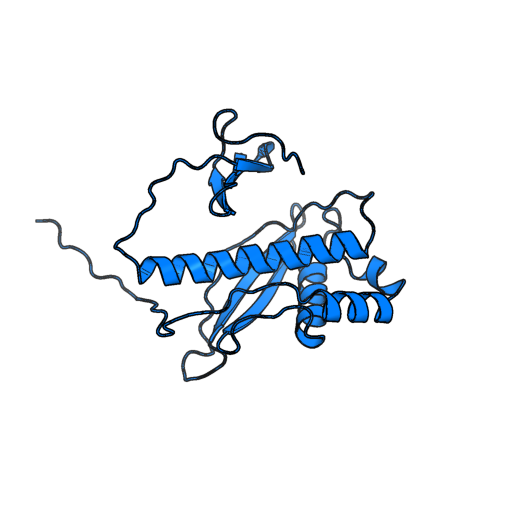tructures does this most resemble?
A: Nearest PDB neighbors are the top structural matches found by Foldseek when searching this structure against the entire Protein Data Bank. Each hit reports a TM-score (0 to 1; >0.5 almost always implies the same fold) and an E-value. These are *structural* homologs — they may share no detectable sequence similarity.

Q: Which residues are buried vs exposed?
A: Solvent-accessible surface area (SASA) is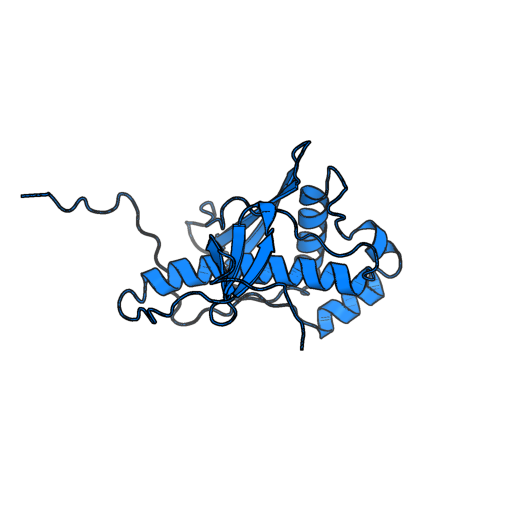 the area in Å² traced out by the centre of a 1.4 Å probe sphere (a water molecule) rolled over the protein's van der Waals surface (Shrake–Rupley / Lee–Richards construction). Buried residues have near-zero SASA; fully exposed r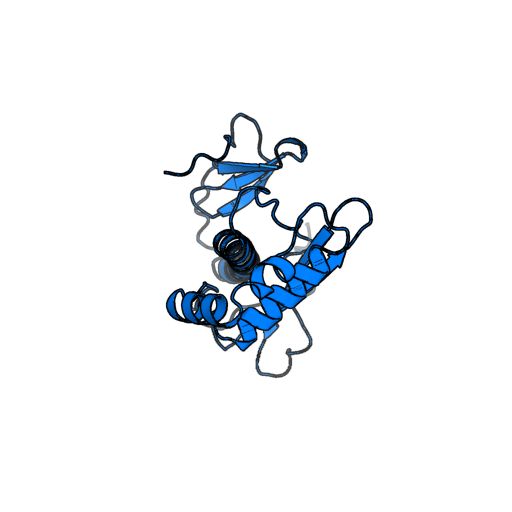esidues can exceed 200 Å². The total SASA scales roughly with the number of surface residues.

Q: What are the backbone torsion angles?
A: φ (phi) and ψ (psi) are the two rotatable backbone dihedrals per residue: φ is the C(i-1)–N–Cα–C torsion, ψ is the N–Cα–C–N(i+1) torsion, both in degrees on (−180°, 180°]. α-helical residues cluster near (−60°, −45°); β-strand residues near (−120°, +130°). A Ramachandran plot is simply a scatter of (φ, ψ) for every residue.

Q: Are the domains correctly placed relative to each other?
A: Predicted aligned error is AlphaFold's pairwise confidence. Unlike pLDDT (per-residue), PAE is per-residue-pair and captures whether two parts of the structure are correctly placed relative to each other. Units are ångströms of expected positional error.

Q: What if only a Cα trace is available?
A: P-SEA three-state annotation labels each residue as helix, strand, or coil based purely on the geometry of the Cα trace. It serves as a fallback when the full backbone (and thus DSSP) is unavailable.

Q: What is the amino-acid chain?
A: This is the polypeptide sequence — one letter per residue, N-terminus first. Length ranges from a few dozen residues for small domains to over a thousand for large multi-domain proteins.

Q: What do the rendered images show?
A: The six renders are orthographic views along the three Cartesian axes in both directions. Representation (cartoon, sticks, or surface) and color scheme (sequence-rainbow or by-chain) vary across proteins so the training set covers all the common visualization conventions.

Q: What do the diagnostic plots show?
A: Plot images: a contact map (which residues are close in 3D, as an N×N binary image), a Ramachandran scatter (backbone torsion angles, revealing secondary-structure composition at a glance), and — for AlphaFold structures — a PAE heatmap (pairwise prediction confidence).

Q: How mobile is each atom in the crystal?
A: B-factor (Debye–Waller factor) reflects atomic displacement in the crystal lattice. It is an experimental observable (units Å²), not a prediction; low values mean the atom is pinned down, high values mean it moves or is heterogeneous across the crystal.

Q: Where is each backbone atom in 3D?
A: The mmCIF table is the protein's shape written out atom by atom. For each backbone N, Cα, C, and carbonyl O, it records an (x, y, z) coordinate triple in Å plus the residue type, chain letter, and residue number.